Protein AF-A0A651HT42-F1 (afdb_monomer)

Secondary structure (DSSP, 8-state):
-------------PPPPPPP---------------PPP--------S-----PPPPP------PPP----------------------PPPP-----------PPPHHHHHHHHHHHHHHTT-HHHHHHTB-HHHHHHHHHHHHHHH-TT--TTS-TTT-PPP--TTTHHHHHHHH--SSHHHHHTS-HHHHHHHHHHHHHHH-HHHHHHHHSEEEEEEEEEEETTTEEEEEEEEEE-STTPPPEEEEEEEEEETTTEEEEEE-HHHHHHHHHHHHHHHHHHSPPP--------PPP-

Radius of gyration: 30.76 Å; Cα contacts (8 Å, |Δi|>4): 269; chains: 1; bounding box: 87×62×104 Å

Mean predicted aligned error: 15.76 Å

Solvent-accessible surface area (backbone atoms only — not comparable to full-atom values): 19428 Å² total; per-residue (Å²): 141,88,89,88,82,89,86,88,81,85,77,90,77,81,82,82,81,82,82,84,83,79,88,76,90,77,85,86,81,91,77,84,78,81,80,76,81,79,84,88,81,76,86,89,72,79,96,75,80,80,82,90,75,77,92,80,82,82,89,81,85,90,78,91,80,84,89,75,89,85,82,88,82,93,75,87,89,82,80,81,86,76,88,78,91,73,78,92,69,80,78,72,83,75,71,73,75,70,74,66,75,77,71,78,66,54,71,59,54,49,44,52,47,52,28,52,54,15,48,44,67,68,34,53,64,53,32,48,75,32,40,22,70,68,36,32,47,51,51,44,50,51,52,48,51,71,57,39,70,90,48,63,86,85,49,58,70,84,81,55,62,69,71,77,61,87,74,31,50,55,28,43,26,61,37,52,70,24,87,42,72,68,61,46,66,72,49,53,42,56,54,47,51,40,31,35,51,54,30,41,48,72,79,38,46,72,62,51,49,54,58,40,42,45,49,78,44,82,75,50,74,48,71,60,72,95,52,32,34,36,35,36,28,37,38,38,50,76,50,94,88,58,70,71,46,79,50,62,34,36,31,32,58,40,85,99,75,47,58,13,40,50,45,42,67,68,68,58,60,44,54,65,52,52,53,52,51,37,54,56,48,66,46,75,77,74,75,70,78,64,75,77,69,72,72,76,85,130

Structure (mmCIF, N/CA/C/O backbone):
data_AF-A0A651HT42-F1
#
_entry.id   AF-A0A651HT42-F1
#
loop_
_atom_site.group_PDB
_atom_site.id
_atom_site.type_symbol
_atom_site.label_atom_id
_atom_site.label_alt_id
_atom_site.label_comp_id
_atom_site.label_asym_id
_atom_site.label_entity_id
_atom_site.label_seq_id
_atom_site.pdbx_PDB_ins_code
_atom_site.Cartn_x
_atom_site.Cartn_y
_atom_site.Cartn_z
_atom_site.occupancy
_atom_site.B_iso_or_equiv
_atom_site.auth_seq_id
_atom_site.auth_comp_id
_atom_site.auth_asym_id
_atom_site.auth_atom_id
_atom_site.pdbx_PDB_model_num
ATOM 1 N N . MET A 1 1 ? 44.942 17.756 16.116 1.00 40.28 1 MET A N 1
ATOM 2 C CA . MET A 1 1 ? 44.143 17.537 14.895 1.00 40.28 1 MET A CA 1
ATOM 3 C C . MET A 1 1 ? 43.827 18.898 14.296 1.00 40.28 1 MET A C 1
ATOM 5 O O . MET A 1 1 ? 42.903 19.559 14.739 1.00 40.28 1 MET A O 1
ATOM 9 N N . GLN A 1 2 ? 44.692 19.350 13.390 1.00 43.66 2 GLN A N 1
ATOM 10 C CA . GLN A 1 2 ? 44.526 20.535 12.546 1.00 43.66 2 GLN A CA 1
ATOM 11 C C . GLN A 1 2 ? 44.022 20.040 11.196 1.00 43.66 2 GLN A C 1
ATOM 13 O O . GLN A 1 2 ? 44.726 19.219 10.632 1.00 43.66 2 GLN A O 1
ATOM 18 N N . TRP A 1 3 ? 42.869 20.501 10.715 1.00 31.97 3 TRP A N 1
ATOM 19 C CA . TRP A 1 3 ? 42.473 20.504 9.297 1.00 31.97 3 TRP A CA 1
ATOM 20 C C . TRP A 1 3 ? 41.186 21.329 9.178 1.00 31.97 3 TRP A C 1
ATOM 22 O O . TRP A 1 3 ? 40.098 20.801 9.370 1.00 31.97 3 TRP A O 1
ATOM 32 N N . LEU A 1 4 ? 41.318 22.634 8.932 1.00 39.09 4 LEU A N 1
ATOM 33 C CA . LEU A 1 4 ? 40.286 23.454 8.290 1.00 39.09 4 LEU A CA 1
ATOM 34 C C . LEU A 1 4 ? 40.910 24.798 7.915 1.00 39.09 4 LEU A C 1
ATOM 36 O O . LEU A 1 4 ? 40.863 25.759 8.674 1.00 39.09 4 LEU A O 1
ATOM 40 N N . ASP A 1 5 ? 41.554 24.823 6.751 1.00 43.94 5 ASP A N 1
ATOM 41 C CA . ASP A 1 5 ? 41.774 26.063 6.022 1.00 43.94 5 ASP A CA 1
ATOM 42 C C . ASP A 1 5 ? 41.912 25.767 4.522 1.00 43.94 5 ASP A C 1
ATOM 44 O O . ASP A 1 5 ? 42.505 24.753 4.150 1.00 43.94 5 ASP A O 1
ATOM 48 N N . LYS A 1 6 ? 41.389 26.683 3.696 1.00 36.72 6 LYS A N 1
ATOM 49 C CA . LYS A 1 6 ? 41.263 26.666 2.218 1.00 36.72 6 LYS A CA 1
ATOM 50 C C . LYS A 1 6 ? 40.141 25.792 1.644 1.00 36.72 6 LYS A C 1
ATOM 52 O O . LYS A 1 6 ? 40.225 24.574 1.648 1.00 36.72 6 LYS A O 1
ATOM 57 N N . VAL A 1 7 ? 39.120 26.420 1.058 1.00 36.91 7 VAL A N 1
ATOM 58 C CA . VAL A 1 7 ? 39.094 26.860 -0.355 1.00 36.91 7 VAL A CA 1
ATOM 59 C C . VAL A 1 7 ? 37.887 27.790 -0.522 1.00 36.91 7 VAL A C 1
ATOM 61 O O . VAL A 1 7 ? 36.744 27.360 -0.407 1.00 36.91 7 VAL A O 1
ATOM 64 N N . GLN A 1 8 ? 38.137 29.067 -0.807 1.00 40.22 8 GLN A N 1
ATOM 65 C CA . GLN A 1 8 ? 37.122 29.990 -1.307 1.00 40.22 8 GLN A CA 1
ATOM 66 C C . GLN A 1 8 ? 37.806 30.900 -2.326 1.00 40.22 8 GLN A C 1
ATOM 68 O O . GLN A 1 8 ? 38.357 31.938 -1.979 1.00 40.22 8 GLN A O 1
ATOM 73 N N . ASP A 1 9 ? 37.843 30.437 -3.573 1.00 41.66 9 ASP A N 1
ATOM 74 C CA . ASP A 1 9 ? 38.286 31.226 -4.720 1.00 41.66 9 ASP A CA 1
ATOM 75 C C . ASP A 1 9 ? 37.463 30.782 -5.936 1.00 41.66 9 ASP A C 1
ATOM 77 O O . ASP A 1 9 ? 37.774 29.813 -6.626 1.00 41.66 9 ASP A O 1
ATOM 81 N N . SER A 1 10 ? 36.306 31.416 -6.118 1.00 39.84 10 SER A N 1
ATOM 82 C CA . SER A 1 10 ? 35.426 31.198 -7.265 1.00 39.84 10 SER A CA 1
ATOM 83 C C . SER A 1 10 ? 35.635 32.337 -8.255 1.00 39.84 10 SER A C 1
ATOM 85 O O . SER A 1 10 ? 34.981 33.378 -8.176 1.00 39.84 10 SER A O 1
ATOM 87 N N . GLY A 1 11 ? 36.575 32.121 -9.175 1.00 41.12 11 GLY A N 1
ATOM 88 C CA . GLY A 1 11 ? 36.775 32.950 -10.355 1.00 41.12 11 GLY A CA 1
ATOM 89 C C . GLY A 1 11 ? 35.584 32.862 -11.313 1.00 41.12 11 GLY A C 1
ATOM 90 O O . GLY A 1 11 ? 35.052 31.787 -11.591 1.00 41.12 11 GLY A O 1
ATOM 91 N N . HIS A 1 12 ? 35.165 34.020 -11.817 1.00 42.59 12 HIS A N 1
ATOM 92 C CA . HIS A 1 12 ? 34.154 34.174 -12.855 1.00 42.59 12 HIS A CA 1
ATOM 93 C C . HIS A 1 12 ? 34.585 33.508 -14.170 1.00 42.59 12 HIS A C 1
ATOM 95 O O . HIS A 1 12 ? 35.537 33.952 -14.808 1.00 42.59 12 HIS A O 1
ATOM 101 N N . CYS A 1 13 ? 33.838 32.497 -14.616 1.00 43.16 13 CYS A N 1
ATOM 102 C CA . CYS A 1 13 ? 33.850 32.045 -16.006 1.00 43.16 13 CYS A CA 1
ATOM 103 C C . CYS A 1 13 ? 32.596 32.575 -16.708 1.00 43.16 13 CYS A C 1
ATOM 105 O O . CYS A 1 13 ? 31.481 32.145 -16.412 1.00 43.16 13 CYS A O 1
ATOM 107 N N . SER A 1 14 ? 32.784 33.514 -17.635 1.00 50.66 14 SER A N 1
ATOM 108 C CA . SER A 1 14 ? 31.764 33.866 -18.624 1.00 50.66 14 SER A CA 1
ATOM 109 C C . SER A 1 14 ? 31.573 32.703 -19.604 1.00 50.66 14 SER A C 1
ATOM 111 O O . SER A 1 14 ? 32.568 32.106 -20.022 1.00 50.66 14 SER A O 1
ATOM 113 N N . PRO A 1 15 ? 30.335 32.379 -20.012 1.00 57.53 15 PRO A N 1
ATOM 114 C CA . PRO A 1 15 ? 30.102 31.362 -21.028 1.00 57.53 15 PRO A CA 1
ATOM 115 C C . PRO A 1 15 ? 30.552 31.854 -22.419 1.00 57.53 15 PRO A C 1
ATOM 117 O O . PRO A 1 15 ? 30.392 33.040 -22.729 1.00 57.53 15 PRO A O 1
ATOM 120 N N . PRO A 1 16 ? 31.096 30.970 -23.275 1.00 55.38 16 PRO A N 1
ATOM 121 C CA . PRO A 1 16 ? 31.410 31.307 -24.658 1.00 55.38 16 PRO A CA 1
ATOM 122 C C . PRO A 1 16 ? 30.133 31.512 -25.487 1.00 55.38 16 PRO A C 1
ATOM 124 O O . PRO A 1 16 ? 29.112 30.856 -25.276 1.00 55.38 16 PRO A O 1
ATOM 127 N N . ALA A 1 17 ? 30.212 32.439 -26.443 1.00 56.25 17 ALA A N 1
ATOM 128 C CA . ALA A 1 17 ? 29.144 32.741 -27.390 1.00 56.25 17 ALA A CA 1
ATOM 129 C C . ALA A 1 17 ? 28.845 31.539 -28.314 1.00 56.25 17 ALA A C 1
ATOM 131 O O . ALA A 1 17 ? 29.774 30.819 -28.693 1.00 56.25 17 ALA A O 1
ATOM 132 N N . PRO A 1 18 ? 27.577 31.322 -28.711 1.00 58.31 18 PRO A N 1
ATOM 133 C CA . PRO A 1 18 ? 27.222 30.245 -29.626 1.00 58.31 18 PRO A CA 1
ATOM 134 C C . PRO A 1 18 ? 27.767 30.509 -31.044 1.00 58.31 18 PRO A C 1
ATOM 136 O O . PRO A 1 18 ? 27.750 31.656 -31.501 1.00 58.31 18 PRO A O 1
ATOM 139 N N . PRO A 1 19 ? 28.233 29.470 -31.763 1.00 56.50 19 PRO A N 1
ATOM 140 C CA . PRO A 1 19 ? 28.669 29.608 -33.146 1.00 56.50 19 PRO A CA 1
ATOM 141 C C . PRO A 1 19 ? 27.482 29.888 -34.078 1.00 56.50 19 PRO A C 1
ATOM 143 O O . PRO A 1 19 ? 26.405 29.305 -33.945 1.00 56.50 19 PRO A O 1
ATOM 146 N N . GLY A 1 20 ? 27.709 30.803 -35.023 1.00 49.22 20 GLY A N 1
ATOM 147 C CA . GLY A 1 20 ? 26.744 31.219 -36.034 1.00 49.22 20 GLY A CA 1
ATOM 148 C C . GLY A 1 20 ? 26.292 30.064 -36.926 1.00 49.22 20 GLY A C 1
ATOM 149 O O . GLY A 1 20 ? 27.102 29.297 -37.446 1.00 49.22 20 GLY A O 1
ATOM 150 N N . ILE A 1 21 ? 24.977 29.976 -37.102 1.00 48.84 21 ILE A N 1
ATOM 151 C CA . ILE A 1 21 ? 24.314 29.083 -38.047 1.00 48.84 21 ILE A CA 1
ATOM 152 C C . ILE A 1 21 ? 24.583 29.628 -39.452 1.00 48.84 21 ILE A C 1
ATOM 154 O O . ILE A 1 21 ? 24.160 30.732 -39.788 1.00 48.84 21 ILE A O 1
ATOM 158 N N . LEU A 1 22 ? 25.316 28.856 -40.253 1.00 51.72 22 LEU A N 1
ATOM 159 C CA . LEU A 1 22 ? 25.461 29.090 -41.685 1.00 51.72 22 LEU A CA 1
ATOM 160 C C . LEU A 1 22 ? 24.141 28.742 -42.379 1.00 51.72 22 LEU A C 1
ATOM 162 O O . LEU A 1 22 ? 23.616 27.640 -42.226 1.00 51.72 22 LEU A O 1
ATOM 166 N N . GLU A 1 23 ? 23.624 29.709 -43.132 1.00 45.78 23 GLU A N 1
ATOM 167 C CA . GLU A 1 23 ? 22.449 29.592 -43.988 1.00 45.78 23 GLU A CA 1
ATOM 168 C C . GLU A 1 23 ? 22.670 28.519 -45.064 1.00 45.78 23 GLU A C 1
ATOM 170 O O . GLU A 1 23 ? 23.496 28.668 -45.965 1.00 45.78 23 GLU A O 1
ATOM 175 N N . GLY A 1 24 ? 21.913 27.427 -44.967 1.00 43.59 24 GLY A N 1
ATOM 176 C CA . GLY A 1 24 ? 21.760 26.435 -46.024 1.00 43.59 24 GLY A CA 1
ATOM 177 C C . GLY A 1 24 ? 20.412 26.625 -46.704 1.00 43.59 24 GLY A C 1
ATOM 178 O O . GLY A 1 24 ? 19.377 26.287 -46.135 1.00 43.59 24 GLY A O 1
ATOM 179 N N . GLY A 1 25 ? 20.424 27.175 -47.917 1.00 49.03 25 GLY A N 1
ATOM 180 C CA . GLY A 1 25 ? 19.256 27.219 -48.787 1.00 49.03 25 GLY A CA 1
ATOM 181 C C . GLY A 1 25 ? 18.891 25.822 -49.289 1.00 49.03 25 GLY A C 1
ATOM 182 O O . GLY A 1 25 ? 19.727 25.129 -49.864 1.00 49.03 25 GLY A O 1
ATOM 183 N N . ALA A 1 26 ? 17.630 25.438 -49.112 1.00 41.94 26 ALA A N 1
ATOM 184 C CA . ALA A 1 26 ? 17.010 24.343 -49.839 1.00 41.94 26 ALA A CA 1
ATOM 185 C C . ALA A 1 26 ? 15.549 24.701 -50.129 1.00 41.94 26 ALA A C 1
ATOM 187 O O . ALA A 1 26 ? 14.748 24.992 -49.245 1.00 41.94 26 ALA A O 1
ATOM 188 N N . THR A 1 27 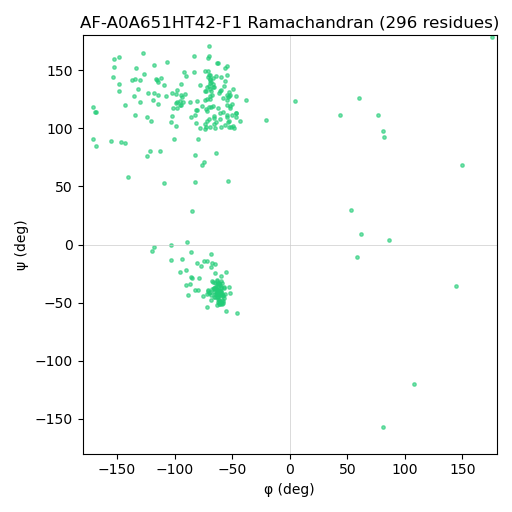? 15.258 24.738 -51.419 1.00 46.03 27 THR A N 1
ATOM 189 C CA . THR A 1 27 ? 13.959 24.905 -52.058 1.00 46.03 27 THR A CA 1
ATOM 190 C C . THR A 1 27 ? 13.038 23.708 -51.813 1.00 46.03 27 THR A C 1
ATOM 192 O O . THR A 1 27 ? 13.472 22.581 -52.020 1.00 46.03 27 THR A O 1
ATOM 195 N N . GLY A 1 28 ? 11.762 23.991 -51.529 1.00 46.50 28 GLY A N 1
ATOM 196 C CA . GLY A 1 28 ? 10.611 23.182 -51.954 1.00 46.50 28 GLY A CA 1
ATOM 197 C C . GLY A 1 28 ? 10.274 21.942 -51.125 1.00 46.50 28 GLY A C 1
ATOM 198 O O . GLY A 1 28 ? 10.829 20.881 -51.358 1.00 46.50 28 GLY A O 1
ATOM 199 N N . ASP A 1 29 ? 9.306 22.074 -50.216 1.00 37.09 29 ASP A N 1
ATOM 200 C CA . ASP A 1 29 ? 8.024 21.359 -50.325 1.00 37.09 29 ASP A CA 1
ATOM 201 C C . ASP A 1 29 ? 7.045 21.884 -49.262 1.00 37.09 29 ASP A C 1
ATOM 203 O O . ASP A 1 29 ? 7.288 21.845 -48.055 1.00 37.09 29 ASP A O 1
ATOM 207 N N . GLU A 1 30 ? 5.936 22.444 -49.738 1.00 38.81 30 GLU A N 1
ATOM 208 C CA . GLU A 1 30 ? 4.855 23.005 -48.933 1.00 38.81 30 GLU A CA 1
ATOM 209 C C . GLU A 1 30 ? 3.965 21.864 -48.422 1.00 38.81 30 GLU A C 1
ATOM 211 O O . GLU A 1 30 ? 3.008 21.446 -49.071 1.00 38.81 30 GLU A O 1
ATOM 216 N N . VAL A 1 31 ? 4.289 21.330 -47.243 1.00 42.25 31 VAL A N 1
ATOM 217 C CA . VAL A 1 31 ? 3.393 20.429 -46.508 1.00 42.25 31 VAL A CA 1
ATOM 218 C C . VAL A 1 31 ? 2.372 21.281 -45.755 1.00 42.25 31 VAL A C 1
ATOM 220 O O . VAL A 1 31 ? 2.680 21.893 -44.731 1.00 42.25 31 VAL A O 1
ATOM 223 N N . GLN A 1 32 ? 1.137 21.321 -46.260 1.00 37.56 32 GLN A N 1
ATOM 224 C CA . GLN A 1 32 ? -0.003 21.886 -45.538 1.00 37.56 32 GLN A CA 1
ATOM 225 C C . GLN A 1 32 ? -0.301 21.051 -44.285 1.00 37.56 32 GLN A C 1
ATOM 227 O O . GLN A 1 32 ? -0.956 20.012 -44.342 1.00 37.56 32 GLN A O 1
ATOM 232 N N . LEU A 1 33 ? 0.154 21.535 -43.129 1.00 36.59 33 LEU A N 1
ATOM 233 C CA . LEU A 1 33 ? -0.318 21.087 -41.823 1.00 36.59 33 LEU A CA 1
ATOM 234 C C . LEU A 1 33 ? -1.734 21.632 -41.597 1.00 36.59 33 LEU A C 1
ATOM 236 O O . LEU A 1 33 ? -1.922 22.801 -41.255 1.00 36.59 33 LEU A O 1
ATOM 240 N N . GLN A 1 34 ? -2.743 20.782 -41.793 1.00 35.75 34 GLN A N 1
ATOM 241 C CA . GLN A 1 34 ? -4.097 21.055 -41.316 1.00 35.75 34 GLN A CA 1
ATOM 242 C C . GLN A 1 34 ? -4.095 21.066 -39.783 1.00 35.75 34 GLN A C 1
ATOM 244 O O . GLN A 1 34 ? -3.949 20.036 -39.129 1.00 35.75 34 GLN A O 1
ATOM 249 N N . ALA A 1 35 ? -4.260 22.254 -39.205 1.00 34.53 35 ALA A N 1
ATOM 250 C CA . ALA A 1 35 ? -4.523 22.419 -37.786 1.00 34.53 35 ALA A CA 1
ATOM 251 C C . ALA A 1 35 ? -5.945 21.928 -37.475 1.00 34.53 35 ALA A C 1
ATOM 253 O O . ALA A 1 35 ? -6.931 22.583 -37.821 1.00 34.53 35 ALA A O 1
ATOM 254 N N . HIS A 1 36 ? -6.060 20.779 -36.811 1.00 39.66 36 HIS A N 1
ATOM 255 C CA . HIS A 1 36 ? -7.321 20.369 -36.203 1.00 39.66 36 HIS A CA 1
ATOM 256 C C . HIS A 1 36 ? -7.644 21.284 -35.007 1.00 39.66 36 HIS A C 1
ATOM 258 O O . HIS A 1 36 ? -6.765 21.556 -34.184 1.00 39.66 36 HIS A O 1
ATOM 264 N N . PRO A 1 37 ? -8.886 21.783 -34.883 1.00 41.12 37 PRO A N 1
ATOM 265 C CA . PRO A 1 37 ? -9.276 22.612 -33.753 1.00 41.12 37 PRO A CA 1
ATOM 266 C C . PRO A 1 37 ? -9.320 21.779 -32.465 1.00 41.12 37 PRO A C 1
ATOM 268 O O . PRO A 1 37 ? -10.034 20.782 -32.380 1.00 41.12 37 PRO A O 1
ATOM 271 N N . PHE A 1 38 ? -8.587 22.230 -31.445 1.00 36.47 38 PHE A N 1
ATOM 272 C CA . PHE A 1 38 ? -8.723 21.755 -30.068 1.00 36.47 38 PHE A CA 1
ATOM 273 C C . PHE A 1 38 ? -10.185 21.896 -29.601 1.00 36.47 38 PHE A C 1
ATOM 275 O O . PHE A 1 38 ? -10.737 23.002 -29.695 1.00 36.47 38 PHE A O 1
ATOM 282 N N . PRO A 1 39 ? -10.820 20.843 -29.055 1.00 42.50 39 PRO A N 1
ATOM 283 C CA . PRO A 1 39 ? -12.125 20.985 -28.430 1.00 42.50 39 PRO A CA 1
ATOM 284 C C . PRO A 1 39 ? -11.993 21.858 -27.176 1.00 42.50 39 PRO A C 1
ATOM 286 O O . PRO A 1 39 ? -11.395 21.487 -26.167 1.00 42.50 39 PRO A O 1
ATOM 289 N N . LYS A 1 40 ? -12.556 23.067 -27.253 1.00 41.97 40 LYS A N 1
ATOM 290 C CA . LYS A 1 40 ? -12.780 23.942 -26.102 1.00 41.97 40 LYS A CA 1
ATOM 291 C C . LYS A 1 40 ? -13.866 23.320 -25.229 1.00 41.97 40 LYS A C 1
ATOM 293 O O . LYS A 1 40 ? -15.044 23.472 -25.538 1.00 41.97 40 LYS A O 1
ATOM 298 N N . GLY A 1 41 ? -13.478 22.672 -24.136 1.00 41.47 41 GLY A N 1
ATOM 299 C CA . GLY A 1 41 ? -14.429 22.325 -23.082 1.00 41.47 41 GLY A CA 1
ATOM 300 C C . GLY A 1 41 ? -14.101 21.062 -22.305 1.00 41.47 41 GLY A C 1
ATOM 301 O O . GLY A 1 41 ? -14.875 20.118 -22.366 1.00 41.47 41 GLY A O 1
ATOM 302 N N . SER A 1 42 ? -13.030 21.084 -21.512 1.00 36.03 42 SER A N 1
ATOM 303 C CA . SER A 1 42 ? -12.896 20.163 -20.378 1.00 36.03 42 SER A CA 1
ATOM 304 C C . SER A 1 42 ? -12.520 20.972 -19.136 1.00 36.03 42 SER A C 1
ATOM 306 O O . SER A 1 42 ? -11.531 21.711 -19.176 1.00 36.03 42 SER A O 1
ATOM 308 N N . PRO A 1 43 ? -13.310 20.916 -18.050 1.00 42.59 43 PRO A N 1
ATOM 309 C CA . PRO A 1 43 ? -12.986 21.623 -16.823 1.00 42.59 43 PRO A CA 1
ATOM 310 C C . PRO A 1 43 ? -11.773 20.963 -16.163 1.00 42.59 43 PRO A C 1
ATOM 312 O O . PRO A 1 43 ? -11.807 19.798 -15.779 1.00 42.59 43 PRO A O 1
ATOM 315 N N . PHE A 1 44 ? -10.699 21.732 -16.022 1.00 33.88 44 PHE A N 1
ATOM 316 C CA . PHE A 1 44 ? -9.570 21.398 -15.165 1.00 33.88 44 PHE A CA 1
ATOM 317 C C . PHE A 1 44 ? -10.072 21.367 -13.712 1.00 33.88 44 PHE A C 1
ATOM 319 O O . PHE A 1 44 ? -10.370 22.420 -13.145 1.00 33.88 44 PHE A O 1
ATOM 326 N N . MET A 1 45 ? -10.225 20.177 -13.126 1.00 36.06 45 MET A N 1
ATOM 327 C CA . MET A 1 45 ? -10.497 20.025 -11.694 1.00 36.06 45 MET A CA 1
ATOM 328 C C . MET A 1 45 ? -9.217 19.616 -10.951 1.00 36.06 45 MET A C 1
ATOM 330 O O . MET A 1 45 ? -8.556 18.663 -11.364 1.00 36.06 45 MET A O 1
ATOM 334 N N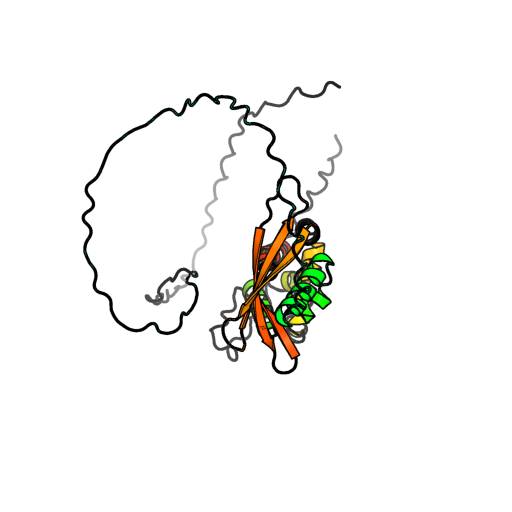 . PRO A 1 46 ? -8.853 20.300 -9.852 1.00 36.09 46 PRO A N 1
ATOM 335 C CA . PRO A 1 46 ? -7.786 19.848 -8.969 1.00 36.09 46 PRO A CA 1
ATOM 336 C C . PRO A 1 46 ? -8.213 18.555 -8.256 1.00 36.09 46 PRO A C 1
ATOM 338 O O . PRO A 1 46 ? -9.291 18.482 -7.666 1.00 36.09 46 PRO A O 1
ATOM 341 N N . TRP A 1 47 ? -7.359 17.532 -8.315 1.00 34.91 47 TRP A N 1
ATOM 342 C CA . TRP A 1 47 ? -7.538 16.224 -7.680 1.00 34.91 47 TRP A CA 1
ATOM 343 C C . TRP A 1 47 ? -7.262 16.319 -6.174 1.00 34.91 47 TRP A C 1
ATOM 345 O O . TRP A 1 47 ? -6.285 15.818 -5.633 1.00 34.91 47 TRP A O 1
ATOM 355 N N . SER A 1 48 ? -8.149 17.017 -5.485 1.00 43.50 48 SER A N 1
ATOM 356 C CA . SER A 1 48 ? -8.289 16.934 -4.041 1.00 43.50 48 SER A CA 1
ATOM 357 C C . SER A 1 48 ? -9.709 17.340 -3.673 1.00 43.50 48 SER A C 1
ATOM 359 O O . SER A 1 48 ? -9.997 18.499 -3.395 1.00 43.50 48 SER A O 1
ATOM 361 N N . THR A 1 49 ? -10.622 16.367 -3.654 1.00 36.53 49 THR A N 1
ATOM 362 C CA . THR A 1 49 ? -11.748 16.430 -2.716 1.00 36.53 49 THR A CA 1
ATOM 363 C C . THR A 1 49 ? -11.921 15.099 -1.979 1.00 36.53 49 THR A C 1
ATOM 365 O O . THR A 1 49 ? -11.854 14.043 -2.606 1.00 36.53 49 THR A O 1
ATOM 368 N N . PRO A 1 50 ? -12.099 15.156 -0.646 1.00 51.16 50 PRO A N 1
ATOM 369 C CA . PRO A 1 50 ? -12.243 14.005 0.237 1.00 51.16 50 PRO A CA 1
ATOM 370 C C . PRO A 1 50 ? -13.691 13.485 0.254 1.00 51.16 50 PRO A C 1
ATOM 372 O O . PRO A 1 50 ? -14.616 14.219 -0.083 1.00 51.16 50 PRO A O 1
ATOM 375 N N . PHE A 1 51 ? -13.867 12.242 0.712 1.00 43.78 51 PHE A N 1
ATOM 376 C CA . PHE A 1 51 ? -15.039 11.718 1.435 1.00 43.78 51 PHE A CA 1
ATOM 377 C C . PHE A 1 51 ? -16.457 12.088 0.932 1.00 43.78 51 PHE A C 1
ATOM 379 O O . PHE A 1 51 ? -16.980 13.180 1.163 1.00 43.78 51 PHE A O 1
ATOM 386 N N . ARG A 1 52 ? -17.185 11.093 0.402 1.00 32.34 52 ARG A N 1
ATOM 387 C CA . ARG A 1 52 ? -18.661 11.108 0.382 1.00 32.34 52 ARG A CA 1
ATOM 388 C C . ARG A 1 52 ? -19.190 10.878 1.805 1.00 32.34 52 ARG A C 1
ATOM 390 O O . ARG A 1 52 ? -19.188 9.751 2.282 1.00 32.34 52 ARG A O 1
ATOM 397 N N . HIS A 1 53 ? -19.700 11.918 2.463 1.00 35.88 53 HIS A N 1
ATOM 398 C CA . HIS A 1 53 ? -20.582 11.753 3.627 1.00 35.88 53 HIS A CA 1
ATOM 399 C C . HIS A 1 53 ? -21.993 11.281 3.202 1.00 35.88 53 HIS A C 1
ATOM 401 O O . HIS A 1 53 ? -22.465 11.672 2.129 1.00 35.88 53 HIS A O 1
ATOM 407 N N . PRO A 1 54 ? -22.713 10.510 4.044 1.00 40.34 54 PRO A N 1
ATOM 408 C CA . PRO A 1 54 ? -24.132 10.202 3.841 1.00 40.34 54 PRO A CA 1
ATOM 409 C C . PRO A 1 54 ? -25.036 11.439 4.067 1.00 40.34 54 PRO A C 1
ATOM 411 O O . PRO A 1 54 ? -24.607 12.424 4.679 1.00 40.34 54 PRO A O 1
ATOM 414 N N . PRO A 1 55 ? -26.296 11.428 3.579 1.00 40.25 55 PRO A N 1
ATOM 415 C CA . PRO A 1 55 ? -27.149 12.615 3.529 1.00 40.25 55 PRO A CA 1
ATOM 416 C C . PRO A 1 55 ? -27.561 13.085 4.930 1.00 40.25 55 PRO A C 1
ATOM 418 O O . PRO A 1 55 ? -28.257 12.383 5.663 1.00 40.25 55 PRO A O 1
ATOM 421 N N . ARG A 1 56 ? -27.168 14.312 5.290 1.00 34.72 56 ARG A N 1
ATOM 422 C CA . ARG A 1 56 ? -27.614 14.994 6.511 1.00 34.72 56 ARG A CA 1
ATOM 423 C C . ARG A 1 56 ? -28.829 15.873 6.208 1.00 34.72 56 ARG A C 1
ATOM 425 O O . ARG A 1 56 ? -28.817 16.707 5.308 1.00 34.72 56 ARG A O 1
ATOM 432 N N . THR A 1 57 ? -29.879 15.653 6.984 1.00 41.47 57 THR A N 1
ATOM 433 C CA . THR A 1 57 ? -31.164 16.356 6.992 1.00 41.47 57 THR A CA 1
ATOM 434 C C . THR A 1 57 ? -31.054 17.872 7.203 1.00 41.47 57 THR A C 1
ATOM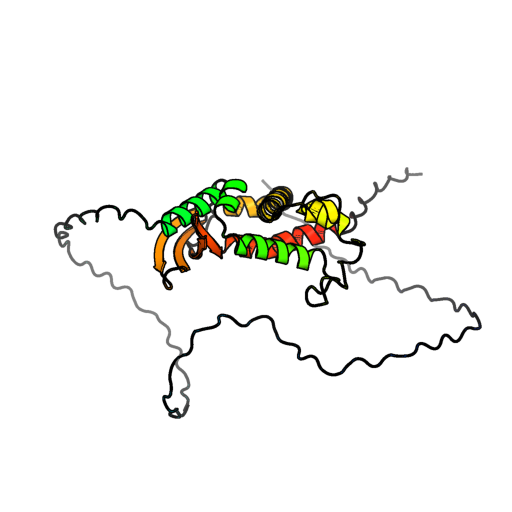 436 O O . THR A 1 57 ? -30.279 18.344 8.029 1.00 41.47 57 THR A O 1
ATOM 439 N N . ALA A 1 58 ? -31.903 18.582 6.455 1.00 40.00 58 ALA A N 1
ATOM 440 C CA . ALA A 1 58 ? -32.446 19.937 6.596 1.00 40.00 58 ALA A CA 1
ATOM 441 C C . ALA A 1 58 ? -31.967 20.867 7.742 1.00 40.00 58 ALA A C 1
ATOM 443 O O . ALA A 1 58 ? -32.226 20.626 8.915 1.00 40.00 58 ALA A O 1
ATOM 444 N N . GLY A 1 59 ? -31.472 22.044 7.329 1.00 43.06 59 GLY A N 1
ATOM 445 C CA . GLY A 1 59 ? -32.054 23.345 7.691 1.00 43.06 59 GLY A CA 1
ATOM 446 C C . GLY A 1 59 ? -31.704 23.962 9.048 1.00 43.06 59 GLY A C 1
ATOM 447 O O . GLY A 1 59 ? -32.463 23.814 9.997 1.00 43.06 59 GLY A O 1
ATOM 448 N N . ILE A 1 60 ? -30.664 24.807 9.093 1.00 37.94 60 ILE A N 1
ATOM 449 C CA . ILE A 1 60 ? -30.552 25.896 10.081 1.00 37.94 60 ILE A CA 1
ATOM 450 C C . ILE A 1 60 ? -30.086 27.172 9.363 1.00 37.94 60 ILE A C 1
ATOM 452 O O . ILE A 1 60 ? -29.122 27.161 8.601 1.00 37.94 60 ILE A O 1
ATOM 456 N N . ALA A 1 61 ? -30.837 28.253 9.575 1.00 37.31 61 ALA A N 1
ATOM 457 C CA . ALA A 1 61 ? -30.689 29.556 8.941 1.00 37.31 61 ALA A CA 1
ATOM 458 C C . ALA A 1 61 ? -29.427 30.317 9.393 1.00 37.31 61 ALA A C 1
ATOM 460 O O . ALA A 1 61 ? -29.022 30.256 10.553 1.00 37.31 61 ALA A O 1
ATOM 461 N N . ALA A 1 62 ? -28.843 31.074 8.461 1.00 35.16 62 ALA A N 1
ATOM 462 C CA . ALA A 1 62 ? -27.677 31.924 8.671 1.00 35.16 62 ALA A CA 1
ATOM 463 C C . ALA A 1 62 ? -28.016 33.193 9.476 1.00 35.16 62 ALA A C 1
ATOM 465 O O . ALA A 1 62 ? -28.953 33.920 9.145 1.00 35.16 62 ALA A O 1
ATOM 466 N N . VAL A 1 63 ? -27.200 33.493 10.489 1.00 37.88 63 VAL A N 1
ATOM 467 C CA . VAL A 1 63 ? -27.172 34.780 11.202 1.00 37.88 63 VAL A CA 1
ATOM 468 C C . VAL A 1 63 ? -25.899 35.529 10.785 1.00 37.88 63 VAL A C 1
ATOM 470 O O . VAL A 1 63 ? -24.816 34.949 10.870 1.00 37.88 63 VAL A O 1
ATOM 473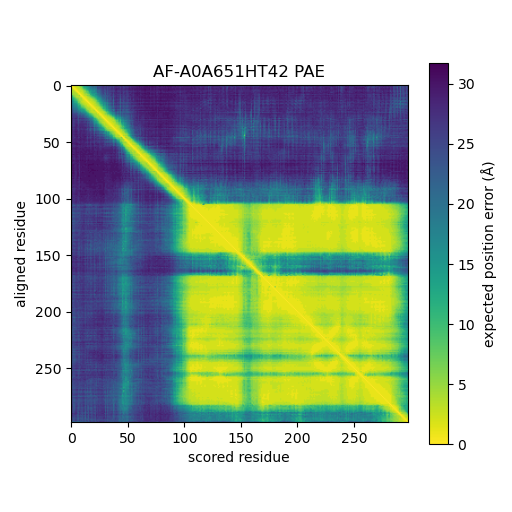 N N . PRO A 1 64 ? -25.971 36.798 10.343 1.00 45.12 64 PRO A N 1
ATOM 474 C CA . PRO A 1 64 ? -24.783 37.565 9.986 1.00 45.12 64 PRO A CA 1
ATOM 475 C C . PRO A 1 64 ? -24.102 38.144 11.235 1.00 45.12 64 PRO A C 1
ATOM 477 O O . PRO A 1 64 ? -24.704 38.915 11.984 1.00 45.12 64 PRO A O 1
ATOM 480 N N . VAL A 1 65 ? -22.820 37.827 11.431 1.00 39.44 65 VAL A N 1
ATOM 481 C CA . VAL A 1 65 ? -21.964 38.460 12.446 1.00 39.44 65 VAL A CA 1
ATOM 482 C C . VAL A 1 65 ? -21.119 39.546 11.778 1.00 39.44 65 VAL A C 1
ATOM 484 O O . VAL A 1 65 ? -20.373 39.288 10.836 1.00 39.44 65 VAL A O 1
ATOM 487 N N . LYS A 1 66 ? -21.260 40.784 12.265 1.00 38.56 66 LYS A N 1
ATOM 488 C CA . LYS A 1 66 ? -20.453 41.946 11.869 1.00 38.56 66 LYS A CA 1
ATOM 489 C C . LYS A 1 66 ? -19.046 41.836 12.464 1.00 38.56 66 LYS A C 1
ATOM 491 O O . LYS A 1 66 ? -18.904 41.776 13.682 1.00 38.56 66 LYS A O 1
ATOM 496 N N . LEU A 1 67 ? -18.023 41.896 11.613 1.00 40.66 67 LEU A N 1
ATOM 497 C CA . LEU A 1 67 ? -16.635 42.139 12.007 1.00 40.66 67 LEU A CA 1
ATOM 498 C C . LEU A 1 67 ? -16.410 43.648 12.176 1.00 40.66 67 LEU A C 1
ATOM 500 O O . LEU A 1 67 ? -16.424 44.399 11.203 1.00 40.66 67 LEU A O 1
ATOM 504 N N . ALA A 1 68 ? -16.189 44.079 13.416 1.00 39.28 68 ALA A N 1
ATOM 505 C CA . ALA A 1 68 ? -15.578 45.361 13.746 1.00 39.28 68 ALA A CA 1
ATOM 506 C C . ALA A 1 68 ? -14.279 45.071 14.509 1.00 39.28 68 ALA A C 1
ATOM 508 O O . ALA A 1 68 ? -14.257 44.224 15.400 1.00 39.28 68 ALA A O 1
ATOM 509 N N . GLY A 1 69 ? -13.194 45.710 14.073 1.00 42.50 69 GLY A N 1
ATOM 510 C CA . GLY A 1 69 ? -11.829 45.375 14.458 1.00 42.50 69 GLY A CA 1
ATOM 511 C C . GLY A 1 69 ? -11.442 45.702 15.897 1.00 42.50 69 GLY A C 1
ATOM 512 O O . GLY A 1 69 ? -12.136 46.423 16.608 1.00 42.50 69 GLY A O 1
ATOM 513 N N . LEU A 1 70 ? -10.259 45.224 16.282 1.00 40.78 70 LEU A N 1
ATOM 514 C CA . LEU A 1 70 ? -9.487 45.823 17.359 1.00 40.78 70 LEU A CA 1
ATOM 515 C C . LEU A 1 70 ? -7.988 45.649 17.098 1.00 40.78 70 LEU A C 1
ATOM 517 O O . LEU A 1 70 ? -7.506 44.575 16.746 1.00 40.78 70 LEU A O 1
ATOM 521 N N . VAL A 1 71 ? -7.288 46.763 17.256 1.00 43.44 71 VAL A N 1
ATOM 522 C CA . VAL A 1 71 ? -5.849 46.964 17.127 1.00 43.44 71 VAL A CA 1
ATOM 523 C C . VAL A 1 71 ? -5.179 46.739 18.489 1.00 43.44 71 VAL A C 1
ATOM 525 O O . VAL A 1 71 ? -5.726 47.146 19.506 1.00 43.44 71 VAL A O 1
ATOM 528 N N . ALA A 1 72 ? -3.968 46.172 18.442 1.00 42.69 72 ALA A N 1
ATOM 529 C CA . ALA A 1 72 ? -2.853 46.257 19.398 1.00 42.69 72 ALA A CA 1
ATOM 530 C C . ALA A 1 72 ? -3.023 45.772 20.854 1.00 42.69 72 ALA A C 1
ATOM 532 O O . ALA A 1 72 ? -3.786 46.329 21.630 1.00 42.69 72 ALA A O 1
ATOM 533 N N . ALA A 1 73 ? -2.118 44.874 21.267 1.00 40.91 73 ALA A N 1
ATOM 534 C CA . ALA A 1 73 ? -1.226 45.098 22.414 1.00 40.91 73 ALA A CA 1
ATOM 535 C C . ALA A 1 73 ? -0.136 44.009 22.467 1.00 40.91 73 ALA A C 1
ATOM 537 O O . ALA A 1 73 ? -0.416 42.837 22.700 1.00 40.91 73 ALA A O 1
ATOM 538 N N . VAL A 1 74 ? 1.121 44.413 22.269 1.00 49.53 74 VAL A N 1
ATOM 539 C CA . VAL A 1 74 ? 2.314 43.619 22.595 1.00 49.53 74 VAL A CA 1
ATOM 540 C C . VAL A 1 74 ? 2.553 43.771 24.097 1.00 49.53 74 VAL A C 1
ATOM 542 O O . VAL A 1 74 ? 2.817 44.878 24.563 1.00 49.53 74 VAL A O 1
ATOM 545 N N . VAL A 1 75 ? 2.449 42.680 24.858 1.00 45.81 75 VAL A N 1
ATOM 546 C CA . VAL A 1 75 ? 2.757 42.645 26.297 1.00 45.81 75 VAL A CA 1
ATOM 547 C C . VAL A 1 75 ? 3.974 41.739 26.514 1.00 45.81 75 VAL A C 1
ATOM 549 O O . VAL A 1 75 ? 3.906 40.560 26.167 1.00 45.81 75 VAL A O 1
ATOM 552 N N . PRO A 1 76 ? 5.087 42.238 27.081 1.00 55.91 76 PRO A N 1
ATOM 553 C CA . PRO A 1 76 ? 6.231 41.404 27.421 1.00 55.91 76 PRO A CA 1
ATOM 554 C C . PRO A 1 76 ? 5.944 40.599 28.696 1.00 55.91 76 PRO A C 1
ATOM 556 O O . PRO A 1 76 ? 5.723 41.153 29.772 1.00 55.91 76 PRO A O 1
ATOM 559 N N . TRP A 1 77 ? 5.961 39.272 28.577 1.00 42.50 77 TRP A N 1
ATOM 560 C CA . TRP A 1 77 ? 5.890 38.341 29.702 1.00 42.50 77 TRP A CA 1
ATOM 561 C C . TRP A 1 77 ? 7.256 38.245 30.395 1.00 42.50 77 TRP A C 1
ATOM 563 O O . TRP A 1 77 ? 8.147 37.525 29.955 1.00 42.50 77 TRP A O 1
ATOM 573 N N . THR A 1 78 ? 7.420 38.953 31.509 1.00 58.53 78 THR A N 1
ATOM 574 C CA . THR A 1 78 ? 8.464 38.673 32.505 1.00 58.53 78 THR A CA 1
ATOM 575 C C . THR A 1 78 ? 7.797 38.402 33.850 1.00 58.53 78 THR A C 1
ATOM 577 O O . THR A 1 78 ? 7.687 39.266 34.716 1.00 58.53 78 THR A O 1
ATOM 580 N N . ALA A 1 79 ? 7.309 37.173 34.029 1.00 44.97 79 ALA A N 1
ATOM 581 C CA . ALA A 1 79 ? 6.783 36.716 35.308 1.00 44.97 79 ALA A CA 1
ATOM 582 C C . ALA A 1 79 ? 7.851 35.912 36.058 1.00 44.97 79 ALA A C 1
ATOM 584 O O . ALA A 1 79 ? 8.328 34.871 35.612 1.00 44.97 79 ALA A O 1
ATOM 585 N N . LYS A 1 80 ? 8.222 36.461 37.213 1.00 40.66 80 LYS A N 1
ATOM 586 C CA . LYS A 1 80 ? 9.120 35.910 38.224 1.00 40.66 80 LYS A CA 1
ATOM 587 C C . LYS A 1 80 ? 8.588 34.564 38.726 1.00 40.66 80 LYS A C 1
ATOM 589 O O . LYS A 1 80 ? 7.465 34.494 39.218 1.00 40.66 80 LYS A O 1
ATOM 594 N N . ILE A 1 81 ? 9.418 33.526 38.663 1.00 47.72 81 ILE A N 1
ATOM 595 C CA . ILE A 1 81 ? 9.161 32.244 39.325 1.00 47.72 81 ILE A CA 1
ATOM 596 C C . ILE A 1 81 ? 9.381 32.453 40.827 1.00 47.72 81 ILE A C 1
ATOM 598 O O . ILE A 1 81 ? 10.511 32.576 41.296 1.00 47.72 81 ILE A O 1
ATOM 602 N N . ALA A 1 82 ? 8.282 32.546 41.575 1.00 43.25 82 ALA A N 1
ATOM 603 C CA . ALA A 1 82 ? 8.289 32.452 43.025 1.00 43.25 82 ALA A CA 1
ATOM 604 C C . ALA A 1 82 ? 8.331 30.969 43.416 1.00 43.25 82 ALA A C 1
ATOM 606 O O . ALA A 1 82 ? 7.410 30.207 43.129 1.00 43.25 82 ALA A O 1
ATOM 607 N N . LEU A 1 83 ? 9.428 30.577 44.060 1.00 45.44 83 LEU A N 1
ATOM 608 C CA . LEU A 1 83 ? 9.619 29.280 44.693 1.00 45.44 83 LEU A CA 1
ATOM 609 C C . LEU A 1 83 ? 8.645 29.156 45.875 1.00 45.44 83 LEU A C 1
ATOM 611 O O . LEU A 1 83 ? 8.858 29.749 46.931 1.00 45.44 83 LEU A O 1
ATOM 615 N N . VAL A 1 84 ? 7.570 28.395 45.691 1.00 46.56 84 VAL A N 1
ATOM 616 C CA . VAL A 1 84 ? 6.653 28.006 46.765 1.00 46.56 84 VAL A CA 1
ATOM 617 C C . VAL A 1 84 ? 7.033 26.596 47.217 1.00 46.56 84 VAL A C 1
ATOM 619 O O . VAL A 1 84 ? 6.733 25.607 46.555 1.00 46.56 84 VAL A O 1
ATOM 622 N N . LEU A 1 85 ? 7.729 26.522 48.353 1.00 50.56 85 LEU A N 1
ATOM 623 C CA . LEU A 1 85 ? 7.895 25.307 49.149 1.00 50.56 85 LEU A CA 1
ATOM 624 C C . LEU A 1 85 ? 6.561 25.026 49.856 1.00 50.56 85 LEU A C 1
ATOM 626 O O . LEU A 1 85 ? 6.253 25.652 50.869 1.00 50.56 85 LEU A O 1
ATOM 630 N N . VAL A 1 86 ? 5.760 24.110 49.312 1.00 50.16 86 VAL A N 1
ATOM 631 C CA . VAL A 1 86 ? 4.572 23.558 49.979 1.00 50.16 86 VAL A CA 1
ATOM 632 C C . VAL A 1 86 ? 4.855 22.116 50.370 1.00 50.16 86 VAL A C 1
ATOM 634 O O . VAL A 1 86 ? 5.504 21.365 49.646 1.00 50.16 86 VAL A O 1
ATOM 637 N N . GLY A 1 87 ? 4.428 21.801 51.590 1.00 43.72 87 GLY A N 1
ATOM 638 C CA . GLY A 1 87 ? 4.825 20.641 52.363 1.00 43.72 87 GLY A CA 1
ATOM 639 C C . GLY A 1 87 ? 4.472 19.293 51.744 1.00 43.72 87 GLY A C 1
ATOM 640 O O . GLY A 1 87 ? 3.528 19.142 50.972 1.00 43.72 87 GLY A O 1
ATOM 641 N N . PHE A 1 88 ? 5.247 18.304 52.181 1.00 50.50 88 PHE A N 1
ATOM 642 C CA . PHE A 1 88 ? 4.997 16.878 52.035 1.00 50.50 88 PHE A CA 1
ATOM 643 C C . PHE A 1 88 ? 3.582 16.516 52.515 1.00 50.50 88 PHE A C 1
ATOM 645 O O . PHE A 1 88 ? 3.338 16.367 53.713 1.00 50.50 88 PHE A O 1
ATOM 652 N N . ALA A 1 89 ? 2.658 16.343 51.573 1.00 51.88 89 ALA A N 1
ATOM 653 C CA . ALA A 1 89 ? 1.450 15.562 51.778 1.00 51.88 89 ALA A CA 1
ATOM 654 C C . ALA A 1 89 ? 1.749 14.129 51.323 1.00 51.88 89 ALA A C 1
ATOM 656 O O . ALA A 1 89 ? 2.175 13.906 50.189 1.00 51.88 89 ALA A O 1
ATOM 657 N N . PHE A 1 90 ? 1.565 13.166 52.226 1.00 57.62 90 PHE A N 1
ATOM 658 C CA . PHE A 1 90 ? 1.605 11.743 51.902 1.00 57.62 90 PHE A CA 1
ATOM 659 C C . PHE A 1 90 ? 0.660 11.465 50.721 1.00 57.62 90 PHE A C 1
ATOM 661 O O . PHE A 1 90 ? -0.503 11.876 50.792 1.00 57.62 90 PHE A O 1
ATOM 668 N N . PRO A 1 91 ? 1.111 10.784 49.651 1.00 65.75 91 PRO A N 1
ATOM 669 C CA . PRO A 1 91 ? 0.197 10.354 48.607 1.00 65.75 91 PRO A CA 1
ATOM 670 C C . PRO A 1 91 ? -0.850 9.421 49.241 1.00 65.75 91 PRO A C 1
ATOM 672 O O . PRO A 1 91 ? -0.473 8.532 50.014 1.00 65.75 91 PRO A O 1
ATOM 675 N N . PRO A 1 92 ? -2.157 9.607 48.972 1.00 69.19 92 PRO A N 1
ATOM 676 C CA . PRO A 1 92 ? -3.152 8.614 49.357 1.00 69.19 92 PRO A CA 1
ATOM 677 C C . PRO A 1 92 ? -2.769 7.261 48.735 1.00 69.19 92 PRO A C 1
ATOM 679 O O . PRO A 1 92 ? -2.111 7.247 47.690 1.00 69.19 92 PRO A O 1
ATOM 682 N N . PRO A 1 93 ? -3.148 6.126 49.350 1.00 66.88 93 PRO A N 1
ATOM 683 C CA . PRO A 1 93 ? -2.912 4.813 48.768 1.00 66.88 93 PRO A CA 1
ATOM 684 C C . PRO A 1 93 ? -3.514 4.818 47.368 1.00 66.88 93 PRO A C 1
ATOM 686 O O . PRO A 1 93 ? -4.736 4.899 47.211 1.00 66.88 93 PRO A O 1
ATOM 689 N N . VAL A 1 94 ? -2.636 4.800 46.364 1.00 67.25 94 VAL A N 1
ATOM 690 C CA . VAL A 1 94 ? -2.995 4.603 44.966 1.00 67.25 94 VAL A CA 1
ATOM 691 C C . VAL A 1 94 ? -3.810 3.325 44.978 1.00 67.25 94 VAL A C 1
ATOM 693 O O . VAL A 1 94 ? -3.292 2.253 45.292 1.00 67.25 94 VAL A O 1
ATOM 696 N N . HIS A 1 95 ? -5.123 3.468 44.801 1.00 62.03 95 HIS A N 1
ATOM 697 C CA . HIS A 1 95 ? -6.001 2.327 44.646 1.00 62.03 95 HIS A CA 1
ATOM 698 C C . HIS A 1 95 ? -5.422 1.610 43.449 1.00 62.03 95 HIS A C 1
ATOM 700 O O . HIS A 1 95 ? -5.350 2.220 42.384 1.00 62.03 95 HIS A O 1
ATOM 706 N N . GLY A 1 96 ? -4.892 0.403 43.675 1.00 54.31 96 GLY A N 1
ATOM 707 C CA . GLY A 1 96 ? -4.331 -0.402 42.609 1.00 54.31 96 GLY A CA 1
ATOM 708 C C . GLY A 1 96 ? -5.338 -0.357 41.482 1.00 54.31 96 GLY A C 1
ATOM 709 O O . GLY A 1 96 ? -6.478 -0.783 41.683 1.00 54.31 96 GLY A O 1
ATOM 710 N N . GLU A 1 97 ? -4.950 0.281 40.375 1.00 57.94 97 GLU A N 1
ATOM 711 C CA . GLU A 1 97 ? -5.691 0.212 39.132 1.00 57.94 97 GLU A CA 1
ATOM 712 C C . GLU A 1 97 ? -5.832 -1.275 38.901 1.00 57.94 97 GLU A C 1
ATOM 714 O O . GLU A 1 97 ? -4.863 -1.970 38.596 1.00 57.94 97 GLU A O 1
ATOM 719 N N . ALA A 1 98 ? -7.020 -1.782 39.226 1.00 57.47 98 ALA A N 1
ATOM 720 C CA . ALA A 1 98 ? -7.404 -3.133 38.937 1.00 57.47 98 ALA A CA 1
ATOM 721 C C . ALA A 1 98 ? -7.203 -3.221 37.438 1.00 57.47 98 ALA A C 1
ATOM 723 O O . ALA A 1 98 ? -7.966 -2.600 36.696 1.00 57.47 98 ALA A O 1
ATOM 724 N N . SER A 1 99 ? -6.103 -3.863 37.035 1.00 53.91 99 SER A N 1
ATOM 725 C CA . SER A 1 99 ? -5.729 -4.056 35.650 1.00 53.91 99 SER A CA 1
ATOM 726 C C . SER A 1 99 ? -6.974 -4.592 34.977 1.00 53.91 99 SER A C 1
ATOM 728 O O . SER A 1 99 ? -7.352 -5.742 35.216 1.00 53.91 99 SER A O 1
ATOM 730 N N . SER A 1 100 ? -7.682 -3.710 34.259 1.00 59.34 100 SER A N 1
ATOM 731 C CA . SER A 1 100 ? -8.927 -4.080 33.603 1.00 59.34 100 SER A CA 1
ATOM 732 C C . SER A 1 100 ? -8.585 -5.306 32.778 1.00 59.34 100 SER A C 1
ATOM 734 O O . SER A 1 100 ? -7.555 -5.263 32.097 1.00 59.34 100 SER A O 1
ATOM 736 N N . PRO A 1 101 ? -9.345 -6.409 32.927 1.00 56.34 101 PRO A N 1
ATOM 737 C CA . PRO A 1 101 ? -9.009 -7.691 32.325 1.00 56.34 101 PRO A CA 1
ATOM 738 C C . PRO A 1 101 ? -8.642 -7.409 30.882 1.00 56.34 101 PRO A C 1
ATOM 740 O O . PRO A 1 101 ? -9.485 -6.877 30.163 1.00 56.34 101 PRO A O 1
ATOM 743 N N . ALA A 1 102 ? -7.363 -7.632 30.548 1.00 58.72 102 ALA A N 1
ATOM 744 C CA . ALA A 1 102 ? -6.749 -7.193 29.305 1.00 58.72 102 ALA A CA 1
ATOM 745 C C . ALA A 1 102 ? -7.734 -7.473 28.179 1.00 58.72 102 ALA A C 1
ATOM 747 O O . ALA A 1 102 ? -8.033 -8.638 27.899 1.00 58.72 102 ALA A O 1
ATOM 748 N N . SER A 1 103 ? -8.351 -6.401 27.675 1.00 63.50 103 SER A N 1
ATOM 749 C CA . SER A 1 103 ? -9.483 -6.513 26.771 1.00 63.50 103 SER A CA 1
ATOM 750 C C . SER A 1 103 ? -8.956 -7.279 25.572 1.00 63.50 103 SER A C 1
ATOM 752 O O . SER A 1 103 ? -8.085 -6.772 24.862 1.00 63.50 103 SER A O 1
ATOM 754 N N . ARG A 1 104 ? -9.380 -8.541 25.419 1.00 77.06 104 ARG A N 1
ATOM 755 C CA . ARG A 1 104 ? -9.045 -9.330 24.234 1.00 77.06 104 ARG A CA 1
ATOM 756 C C . ARG A 1 104 ? -9.451 -8.459 23.054 1.00 77.06 104 ARG A C 1
ATOM 758 O O . ARG A 1 104 ? -10.596 -8.007 23.013 1.00 77.06 104 ARG A O 1
ATOM 765 N N . GLY A 1 105 ? -8.476 -8.107 22.217 1.00 85.75 105 GLY A N 1
ATOM 766 C CA . GLY A 1 105 ? -8.696 -7.162 21.129 1.00 85.75 105 GLY A CA 1
ATOM 767 C C . GLY A 1 105 ? -9.862 -7.617 20.260 1.00 85.75 105 GLY A C 1
ATOM 768 O O . GLY A 1 105 ? -10.165 -8.806 20.190 1.00 85.75 105 GLY A O 1
ATOM 769 N N . THR A 1 106 ? -10.536 -6.681 19.598 1.00 94.56 106 THR A N 1
ATOM 770 C CA . THR A 1 106 ? -11.494 -7.077 18.563 1.00 94.56 106 THR A CA 1
ATOM 771 C C . THR A 1 106 ? -10.752 -7.797 17.426 1.00 94.56 106 THR A C 1
ATOM 773 O O . THR A 1 106 ? -9.565 -7.525 17.221 1.00 94.56 106 THR A O 1
ATOM 776 N N . PRO A 1 107 ? -11.423 -8.655 16.635 1.00 96.38 107 PRO A N 1
ATOM 777 C CA . PRO A 1 107 ? -10.795 -9.292 15.474 1.00 96.38 107 PRO A CA 1
ATOM 778 C C . PRO A 1 107 ? -10.128 -8.289 14.516 1.00 96.38 107 PRO A C 1
ATOM 780 O O . PRO A 1 107 ? -9.030 -8.535 14.035 1.00 96.38 107 PRO A O 1
ATOM 783 N N . ALA A 1 108 ? -10.723 -7.105 14.322 1.00 97.12 108 ALA A N 1
ATOM 784 C CA . ALA A 1 108 ? -10.115 -6.031 13.532 1.00 97.12 108 ALA A CA 1
ATOM 785 C C . ALA A 1 108 ? -8.792 -5.524 14.140 1.00 97.12 108 ALA A C 1
ATOM 787 O O . ALA A 1 108 ? -7.824 -5.293 13.420 1.00 97.12 108 ALA A O 1
ATOM 788 N N . GLN A 1 109 ? -8.712 -5.376 15.470 1.00 97.62 109 GLN A N 1
ATOM 789 C CA . GLN A 1 109 ? -7.459 -5.004 16.138 1.00 97.62 109 GLN A CA 1
ATOM 790 C C . GLN A 1 109 ? -6.399 -6.108 16.042 1.00 97.62 109 GLN A C 1
ATOM 792 O O . GLN A 1 109 ? -5.210 -5.802 16.034 1.00 97.62 109 GLN A O 1
ATOM 797 N N . GLU A 1 110 ? -6.807 -7.378 16.011 1.00 97.50 110 GLU A N 1
ATOM 798 C CA . GLU A 1 110 ? -5.898 -8.511 15.810 1.00 97.50 110 GLU A CA 1
ATOM 799 C C . GLU A 1 110 ? -5.322 -8.520 14.390 1.00 97.50 110 GLU A C 1
ATOM 801 O O . GLU A 1 110 ? -4.099 -8.557 14.261 1.00 97.50 110 GLU A O 1
ATOM 806 N N . THR A 1 111 ? -6.152 -8.358 13.351 1.00 98.06 111 THR A N 1
ATOM 807 C CA . THR A 1 111 ? -5.683 -8.179 11.963 1.00 98.06 111 THR A CA 1
ATOM 808 C C . THR A 1 111 ? -4.748 -6.977 11.839 1.00 98.06 111 THR A C 1
ATOM 810 O O . THR A 1 111 ? -3.680 -7.087 11.246 1.00 98.06 111 THR A O 1
ATOM 813 N N . ALA A 1 112 ? -5.112 -5.833 12.428 1.00 98.31 112 ALA A N 1
ATOM 814 C CA . ALA A 1 112 ? -4.284 -4.632 12.378 1.00 98.31 112 ALA A CA 1
ATOM 815 C C . ALA A 1 112 ? -2.905 -4.841 13.024 1.00 98.31 112 ALA A C 1
ATOM 817 O O . ALA A 1 112 ? -1.905 -4.419 12.451 1.00 98.31 112 ALA A O 1
ATOM 818 N N . ARG A 1 113 ? -2.829 -5.522 14.181 1.00 98.00 113 ARG A N 1
ATOM 819 C CA . ARG A 1 113 ? -1.535 -5.891 14.786 1.00 98.00 113 ARG A CA 1
ATOM 820 C C . ARG A 1 113 ? -0.741 -6.811 13.872 1.00 98.00 113 ARG A C 1
ATOM 822 O O . ARG A 1 113 ? 0.417 -6.527 13.622 1.00 98.00 113 ARG A O 1
ATOM 829 N N . ALA A 1 114 ? -1.365 -7.855 13.332 1.00 98.19 114 ALA A N 1
ATOM 830 C CA . ALA A 1 114 ? -0.674 -8.802 12.464 1.00 98.19 114 ALA A CA 1
ATOM 831 C C . ALA A 1 114 ? -0.107 -8.129 11.195 1.00 98.19 114 ALA A C 1
ATOM 833 O O . ALA A 1 114 ? 1.033 -8.394 10.814 1.00 98.19 114 ALA A O 1
ATOM 834 N N . TYR A 1 115 ? -0.856 -7.196 10.598 1.00 98.38 115 TYR A N 1
ATOM 835 C CA . TYR A 1 115 ? -0.385 -6.348 9.500 1.00 98.38 115 TYR A CA 1
ATOM 836 C C . TYR A 1 115 ? 0.814 -5.475 9.910 1.00 98.38 115 TYR A C 1
ATOM 838 O O . TYR A 1 115 ? 1.839 -5.488 9.230 1.00 98.38 115 TYR A O 1
ATOM 846 N N . LEU A 1 116 ? 0.716 -4.739 11.025 1.00 97.75 116 LEU A N 1
ATOM 847 C CA . LEU A 1 116 ? 1.792 -3.859 11.501 1.00 97.75 116 LEU A CA 1
ATOM 848 C C . LEU A 1 116 ? 3.057 -4.654 11.865 1.00 97.75 116 LEU A C 1
ATOM 850 O O . LEU A 1 116 ? 4.149 -4.285 11.434 1.00 97.75 116 LEU A O 1
ATOM 854 N N . ASP A 1 117 ? 2.900 -5.792 12.543 1.00 97.50 117 ASP A N 1
ATOM 855 C CA . ASP A 1 117 ? 3.980 -6.725 12.872 1.00 97.50 117 ASP A CA 1
ATOM 856 C C . ASP A 1 117 ? 4.646 -7.289 11.607 1.00 97.50 117 ASP A C 1
ATOM 858 O O . ASP A 1 117 ? 5.843 -7.585 11.604 1.00 97.50 117 ASP A O 1
ATOM 862 N N . ALA A 1 118 ? 3.886 -7.502 10.526 1.00 97.56 118 ALA A N 1
ATOM 863 C CA . ALA A 1 118 ? 4.444 -7.930 9.247 1.00 97.56 118 ALA A CA 1
ATOM 864 C C . ALA A 1 118 ? 5.277 -6.815 8.598 1.00 97.56 118 ALA A C 1
ATOM 866 O O . ALA A 1 118 ? 6.370 -7.089 8.102 1.00 97.56 118 ALA A O 1
ATOM 867 N N . VAL A 1 119 ? 4.822 -5.558 8.665 1.00 96.31 119 VAL A N 1
ATOM 868 C CA . VAL A 1 119 ? 5.600 -4.406 8.180 1.00 96.31 119 VAL A CA 1
ATOM 869 C C . VAL A 1 119 ? 6.902 -4.247 8.970 1.00 96.31 119 VAL A C 1
ATOM 871 O O . VAL A 1 119 ? 7.966 -4.152 8.362 1.00 96.31 119 VAL A O 1
ATOM 874 N N . GLU A 1 120 ? 6.842 -4.268 10.305 1.00 95.62 120 GLU A N 1
ATOM 875 C CA . GLU A 1 120 ? 8.022 -4.128 11.177 1.00 95.62 120 GLU A CA 1
ATOM 876 C C . GLU A 1 120 ? 9.066 -5.231 10.932 1.00 95.62 120 GLU A C 1
ATOM 878 O O . GLU A 1 120 ? 10.269 -4.996 11.039 1.00 95.62 120 GLU A O 1
ATOM 883 N N . ARG A 1 121 ? 8.625 -6.436 10.550 1.00 96.00 121 ARG A N 1
ATOM 884 C CA . ARG A 1 121 ? 9.505 -7.575 10.239 1.00 96.00 121 ARG A CA 1
ATOM 885 C C . ARG A 1 121 ? 9.950 -7.647 8.777 1.00 96.00 121 ARG A C 1
ATOM 887 O O . ARG A 1 121 ? 10.644 -8.599 8.420 1.00 96.00 121 ARG A O 1
ATOM 894 N N . MET A 1 122 ? 9.559 -6.690 7.932 1.00 95.38 122 MET A N 1
ATOM 895 C CA . MET A 1 122 ? 9.730 -6.754 6.470 1.00 95.38 122 MET A CA 1
ATOM 896 C C . MET A 1 122 ? 9.156 -8.031 5.840 1.00 95.38 122 MET A C 1
ATOM 898 O O . MET A 1 122 ? 9.645 -8.529 4.822 1.00 95.38 122 MET A O 1
ATOM 902 N N . ASP A 1 123 ? 8.113 -8.588 6.449 1.00 97.12 123 ASP A N 1
ATOM 903 C CA . ASP A 1 123 ? 7.399 -9.748 5.936 1.00 97.12 123 ASP A CA 1
ATOM 904 C C . ASP A 1 123 ? 6.393 -9.288 4.876 1.00 97.12 123 ASP A C 1
ATOM 906 O O . ASP A 1 123 ? 5.194 -9.181 5.119 1.00 97.12 123 ASP A O 1
ATOM 910 N N . TRP A 1 124 ? 6.889 -8.984 3.672 1.00 96.38 124 TRP A N 1
ATOM 911 C CA . TRP A 1 124 ? 6.064 -8.477 2.565 1.00 96.38 124 TRP A CA 1
ATOM 912 C C . TRP A 1 124 ? 4.949 -9.430 2.156 1.00 96.38 124 TRP A C 1
ATOM 914 O O . TRP A 1 124 ? 3.929 -8.996 1.625 1.00 96.38 124 TRP A O 1
ATOM 924 N N . ARG A 1 125 ? 5.145 -10.732 2.388 1.00 97.56 125 ARG A N 1
ATOM 925 C CA . ARG A 1 125 ? 4.095 -11.720 2.176 1.00 97.56 125 ARG A CA 1
ATOM 926 C C . ARG A 1 125 ? 3.021 -11.581 3.247 1.00 97.56 125 ARG A C 1
ATOM 928 O O . ARG A 1 125 ? 1.877 -11.362 2.879 1.00 97.56 125 ARG A O 1
ATOM 935 N N . GLY A 1 126 ? 3.395 -11.620 4.526 1.00 97.75 126 GLY A N 1
ATOM 936 C CA . GLY A 1 126 ? 2.451 -11.426 5.628 1.00 97.75 126 GLY A CA 1
ATOM 937 C C . GLY A 1 126 ? 1.711 -10.088 5.546 1.00 97.75 126 GLY A C 1
ATOM 938 O O . GLY A 1 126 ? 0.516 -10.027 5.801 1.00 97.75 126 GLY A O 1
ATOM 939 N N . MET A 1 127 ? 2.386 -9.022 5.106 1.00 97.88 127 MET A N 1
ATOM 940 C CA . MET A 1 127 ? 1.758 -7.724 4.861 1.00 97.88 127 MET A CA 1
ATOM 941 C C . MET A 1 127 ? 0.657 -7.837 3.800 1.00 97.88 127 MET A C 1
ATOM 943 O O . MET A 1 127 ? -0.457 -7.387 4.046 1.00 97.88 127 MET A O 1
ATOM 947 N N . ALA A 1 128 ? 0.954 -8.443 2.643 1.00 98.06 128 ALA A N 1
ATOM 948 C CA . ALA A 1 128 ? -0.015 -8.615 1.559 1.00 98.06 128 ALA A CA 1
ATOM 949 C C . ALA A 1 128 ? -1.184 -9.533 1.955 1.00 98.06 128 ALA A C 1
ATOM 951 O O . ALA A 1 128 ? -2.320 -9.235 1.600 1.00 98.06 128 ALA A O 1
ATOM 952 N N . ASP A 1 129 ? -0.918 -10.586 2.735 1.00 97.94 129 ASP A N 1
ATOM 953 C CA . ASP A 1 129 ? -1.924 -11.536 3.233 1.00 97.94 129 ASP A CA 1
ATOM 954 C C . ASP A 1 129 ? -2.936 -10.878 4.203 1.00 97.94 129 ASP A C 1
ATOM 956 O O . ASP A 1 129 ? -4.002 -11.433 4.459 1.00 97.94 129 ASP A O 1
ATOM 960 N N . HIS A 1 130 ? -2.626 -9.693 4.746 1.00 98.31 130 HIS A N 1
ATOM 961 C CA . HIS A 1 130 ? -3.518 -8.927 5.627 1.00 98.31 130 HIS A CA 1
ATOM 962 C C . HIS A 1 130 ? -4.209 -7.737 4.947 1.00 98.31 130 HIS A C 1
ATOM 964 O O . HIS A 1 130 ? -4.973 -7.022 5.603 1.00 98.31 130 HIS A O 1
ATOM 970 N N . LEU A 1 131 ? -3.957 -7.498 3.659 1.00 98.50 131 LEU A N 1
ATOM 971 C CA . LEU A 1 131 ? -4.636 -6.446 2.908 1.00 98.50 131 LEU A CA 1
ATOM 972 C C . LEU A 1 131 ? -5.993 -6.919 2.389 1.00 98.50 131 LEU A C 1
ATOM 974 O O . LEU A 1 131 ? -6.189 -8.079 2.042 1.00 98.50 131 LEU A O 1
ATOM 978 N N . HIS A 1 132 ? -6.929 -5.981 2.299 1.00 98.62 132 HIS A N 1
ATOM 979 C CA . HIS A 1 132 ? -8.195 -6.198 1.618 1.00 98.62 132 HIS A CA 1
ATOM 980 C C . HIS A 1 132 ? -7.955 -6.379 0.102 1.00 98.62 132 HIS A C 1
ATOM 982 O O . HIS A 1 132 ? -7.121 -5.656 -0.456 1.00 98.62 132 HIS A O 1
ATOM 988 N N . PRO A 1 133 ? -8.698 -7.262 -0.598 1.00 98.31 133 PRO A N 1
ATOM 989 C CA . PRO A 1 133 ? -8.573 -7.434 -2.049 1.00 98.31 133 PRO A CA 1
ATOM 990 C C . PRO A 1 133 ? -8.682 -6.120 -2.835 1.00 98.31 133 PRO A C 1
ATOM 992 O O . PRO A 1 133 ? -7.868 -5.865 -3.718 1.00 98.31 133 PRO A O 1
ATOM 995 N N . ASP A 1 134 ? -9.607 -5.234 -2.455 1.00 98.19 134 ASP A N 1
ATOM 996 C CA . ASP A 1 134 ? -9.740 -3.916 -3.098 1.00 98.19 134 ASP A CA 1
ATOM 997 C C . ASP A 1 134 ? -8.487 -3.042 -2.937 1.00 98.19 134 ASP A C 1
ATOM 999 O O . ASP A 1 134 ? -8.110 -2.341 -3.871 1.00 98.19 134 ASP A O 1
ATOM 1003 N N . ALA A 1 135 ? -7.792 -3.110 -1.795 1.00 98.31 135 ALA A N 1
ATOM 1004 C CA . ALA A 1 135 ? -6.552 -2.359 -1.586 1.00 98.31 135 ALA A CA 1
ATOM 1005 C C . ALA A 1 135 ? -5.421 -2.876 -2.487 1.00 98.31 135 ALA A C 1
ATOM 1007 O O . ALA A 1 135 ? -4.632 -2.093 -3.022 1.00 98.31 135 ALA A O 1
ATOM 1008 N N . LEU A 1 136 ? -5.357 -4.197 -2.683 1.00 98.44 136 LEU A N 1
ATOM 1009 C CA . LEU A 1 136 ? -4.420 -4.835 -3.607 1.00 98.44 136 LEU A CA 1
ATOM 1010 C C . LEU A 1 136 ? -4.723 -4.442 -5.062 1.00 98.44 136 LEU A C 1
ATOM 1012 O O . LEU A 1 136 ? -3.810 -4.044 -5.793 1.00 98.44 136 LEU A O 1
ATOM 1016 N N . ALA A 1 137 ? -5.995 -4.475 -5.460 1.00 97.69 137 ALA A N 1
ATOM 1017 C CA . ALA A 1 137 ? -6.440 -4.062 -6.787 1.00 97.69 137 ALA A CA 1
ATOM 1018 C C . ALA A 1 137 ? -6.173 -2.567 -7.045 1.00 97.69 137 ALA A C 1
ATOM 1020 O O . ALA A 1 137 ? -5.685 -2.188 -8.113 1.00 97.69 137 ALA A O 1
ATOM 1021 N N . ASP A 1 138 ? -6.424 -1.705 -6.057 1.00 97.00 138 ASP A N 1
ATOM 1022 C CA . ASP A 1 138 ? -6.140 -0.271 -6.136 1.00 97.00 138 ASP A CA 1
ATOM 1023 C C . ASP A 1 138 ? -4.637 0.014 -6.218 1.00 97.00 138 ASP A C 1
ATOM 1025 O O . ASP A 1 138 ? -4.210 0.896 -6.973 1.00 97.00 138 ASP A O 1
ATOM 1029 N N . PHE A 1 139 ? -3.813 -0.751 -5.496 1.00 97.88 139 PHE A N 1
ATOM 1030 C CA . PHE A 1 139 ? -2.360 -0.676 -5.618 1.00 97.88 139 PHE A CA 1
ATOM 1031 C C . PHE A 1 139 ? -1.894 -1.057 -7.028 1.00 97.88 139 PHE A C 1
ATOM 1033 O O . PHE A 1 139 ? -1.107 -0.324 -7.633 1.00 97.88 139 PHE A O 1
ATOM 1040 N N . ARG A 1 140 ? -2.402 -2.165 -7.585 1.00 97.12 140 ARG A N 1
ATOM 1041 C CA . ARG A 1 140 ? -2.110 -2.562 -8.968 1.00 97.12 140 ARG A CA 1
ATOM 1042 C C . ARG A 1 140 ? -2.513 -1.470 -9.951 1.00 97.12 140 ARG A C 1
ATOM 1044 O O . ARG A 1 140 ? -1.686 -1.062 -10.762 1.00 97.12 140 ARG A O 1
ATOM 1051 N N . ARG A 1 141 ? -3.731 -0.937 -9.830 1.00 94.56 141 ARG A N 1
ATOM 1052 C CA . ARG A 1 141 ? -4.220 0.158 -10.678 1.00 94.56 141 ARG A CA 1
ATOM 1053 C C . ARG A 1 141 ? -3.300 1.373 -10.603 1.00 94.56 141 ARG A C 1
ATOM 1055 O O . ARG A 1 141 ? -2.991 1.976 -11.626 1.00 94.56 141 ARG A O 1
ATOM 1062 N N . TYR A 1 142 ? -2.830 1.728 -9.406 1.00 95.12 142 TYR A N 1
ATOM 1063 C CA . TYR A 1 142 ? -1.851 2.801 -9.250 1.00 95.12 142 TYR A CA 1
ATOM 1064 C C . TYR A 1 142 ? -0.561 2.509 -10.026 1.00 95.12 142 TYR A C 1
ATOM 1066 O O . TYR A 1 142 ? -0.105 3.381 -10.763 1.00 95.12 142 TYR A O 1
ATOM 1074 N N . VAL A 1 143 ? -0.002 1.299 -9.898 1.00 95.06 143 VAL A N 1
ATOM 1075 C CA . VAL A 1 143 ? 1.192 0.859 -10.641 1.00 95.06 143 VAL A CA 1
ATOM 1076 C C . VAL A 1 143 ? 0.976 0.952 -12.155 1.00 95.06 143 VAL A C 1
ATOM 1078 O O . VAL A 1 143 ? 1.832 1.483 -12.861 1.00 95.06 143 VAL A O 1
ATOM 1081 N N . GLU A 1 144 ? -0.174 0.506 -12.651 1.00 92.56 144 GLU A N 1
ATOM 1082 C CA . GLU A 1 144 ? -0.524 0.576 -14.072 1.00 92.56 144 GLU A CA 1
ATOM 1083 C C . GLU A 1 144 ? -0.589 2.028 -14.566 1.00 92.56 144 GLU A C 1
ATOM 1085 O O . GLU A 1 144 ? 0.025 2.353 -15.579 1.00 92.56 144 GLU A O 1
ATOM 1090 N N . ILE A 1 145 ? -1.227 2.933 -13.815 1.00 89.75 145 ILE A N 1
ATOM 1091 C CA . ILE A 1 145 ? -1.296 4.365 -14.158 1.00 89.75 145 ILE A CA 1
ATOM 1092 C C . ILE A 1 145 ? 0.105 4.981 -14.275 1.00 89.75 145 ILE A C 1
ATOM 1094 O O . ILE A 1 145 ? 0.373 5.774 -15.181 1.00 89.75 145 ILE A O 1
ATOM 1098 N N . VAL A 1 146 ? 1.016 4.652 -13.354 1.00 91.62 146 VAL A N 1
ATOM 1099 C CA . VAL A 1 146 ? 2.351 5.266 -13.348 1.00 91.62 146 VAL A CA 1
ATOM 1100 C C . VAL A 1 146 ? 3.304 4.664 -14.377 1.00 91.62 146 VAL A C 1
ATOM 1102 O O . VAL A 1 146 ? 4.182 5.393 -14.843 1.00 91.62 146 VAL A O 1
ATOM 1105 N N . LEU A 1 147 ? 3.137 3.384 -14.728 1.00 90.88 147 LEU A N 1
ATOM 1106 C CA . LEU A 1 147 ? 3.921 2.695 -15.760 1.00 90.88 147 LEU A CA 1
ATOM 1107 C C . LEU A 1 147 ? 3.427 3.023 -17.171 1.00 90.88 147 LEU A C 1
ATOM 1109 O O . LEU A 1 147 ? 4.229 3.209 -18.083 1.00 90.88 147 LEU A O 1
ATOM 1113 N N . PHE A 1 148 ? 2.113 3.127 -17.358 1.00 87.88 148 PHE A N 1
ATOM 1114 C CA . PHE A 1 148 ? 1.480 3.307 -18.661 1.00 87.88 148 PHE A CA 1
ATOM 1115 C C . PHE A 1 148 ? 0.907 4.720 -18.796 1.00 87.88 148 PHE A C 1
ATOM 1117 O O . PHE A 1 148 ? -0.247 4.898 -19.148 1.00 87.88 148 PHE A O 1
ATOM 1124 N N . ARG A 1 149 ? 1.716 5.760 -18.547 1.00 80.88 149 ARG A N 1
ATOM 1125 C CA . ARG A 1 149 ? 1.258 7.171 -18.536 1.00 80.88 149 ARG A CA 1
ATOM 1126 C C . ARG A 1 149 ? 0.561 7.650 -19.814 1.00 80.88 149 ARG A C 1
ATOM 1128 O O . ARG A 1 149 ? -0.145 8.650 -19.778 1.00 80.88 149 ARG A O 1
ATOM 1135 N N . GLN A 1 150 ? 0.838 7.004 -20.945 1.00 73.88 150 GLN A N 1
ATOM 1136 C CA . GLN A 1 150 ? 0.225 7.319 -22.240 1.00 73.88 150 GLN A CA 1
ATOM 1137 C C . GLN A 1 150 ? -1.117 6.604 -22.452 1.00 73.88 150 GLN A C 1
ATOM 1139 O O . GLN A 1 150 ? -1.785 6.847 -23.451 1.00 73.88 150 GLN A O 1
ATOM 1144 N N . TRP A 1 151 ? -1.490 5.710 -21.539 1.00 71.50 151 TRP A N 1
ATOM 1145 C CA . TRP A 1 151 ? -2.739 4.972 -21.554 1.00 71.50 151 TRP A CA 1
ATOM 1146 C C . TRP A 1 151 ? -3.758 5.707 -20.683 1.00 71.50 151 TRP A C 1
ATOM 1148 O O . TRP A 1 151 ? -3.519 5.920 -19.493 1.00 71.50 151 TRP A O 1
ATOM 1158 N N . ASP A 1 152 ? -4.876 6.118 -21.281 1.00 68.94 152 ASP A N 1
ATOM 1159 C CA . ASP A 1 152 ? -6.033 6.604 -20.535 1.00 68.94 152 ASP A CA 1
ATOM 1160 C C . ASP A 1 152 ? -6.897 5.391 -20.144 1.00 68.94 152 ASP A C 1
ATOM 1162 O O . ASP A 1 152 ? -7.497 4.770 -21.021 1.00 68.94 152 ASP A O 1
ATOM 1166 N N . PRO A 1 153 ? -6.971 5.011 -18.855 1.00 62.62 153 PRO A N 1
ATOM 1167 C CA . PRO A 1 153 ? -7.793 3.883 -18.421 1.00 62.62 153 PRO A CA 1
ATOM 1168 C C . PRO A 1 153 ? -9.303 4.151 -18.550 1.00 62.62 153 PRO A C 1
ATOM 1170 O O . PRO A 1 153 ? -10.097 3.238 -18.325 1.00 62.62 153 PRO A O 1
ATOM 1173 N N . TRP A 1 154 ? -9.707 5.390 -18.862 1.00 66.75 154 TRP A N 1
ATOM 1174 C CA . TRP A 1 154 ? -11.100 5.773 -19.101 1.00 66.75 154 TRP A CA 1
ATOM 1175 C C . TRP A 1 154 ? -11.501 5.726 -20.577 1.00 66.75 154 TRP A C 1
ATOM 1177 O O . TRP A 1 154 ? -12.700 5.776 -20.868 1.00 66.75 154 TRP A O 1
ATOM 1187 N N . ASP A 1 155 ? -10.537 5.598 -21.493 1.00 66.31 155 ASP A N 1
ATOM 1188 C CA . ASP A 1 155 ? -10.826 5.183 -22.863 1.00 66.31 155 ASP A CA 1
ATOM 1189 C C . ASP A 1 155 ? -11.223 3.700 -22.872 1.00 66.31 155 ASP A C 1
ATOM 1191 O O . ASP A 1 155 ? -10.791 2.927 -22.018 1.00 66.31 155 ASP A O 1
ATOM 1195 N N . ASP A 1 156 ? -12.086 3.306 -23.816 1.00 62.09 156 ASP A N 1
ATOM 1196 C CA . ASP A 1 156 ? -12.651 1.952 -23.898 1.00 62.09 156 ASP A CA 1
ATOM 1197 C C . ASP A 1 156 ? -11.546 0.880 -23.743 1.00 62.09 156 ASP A C 1
ATOM 1199 O O . ASP A 1 156 ? -10.716 0.712 -24.647 1.00 62.09 156 ASP A O 1
ATOM 1203 N N . PRO A 1 157 ? -11.521 0.137 -22.615 1.00 58.50 157 PRO A N 1
ATOM 1204 C CA . PRO A 1 157 ? -10.424 -0.767 -22.281 1.00 58.50 157 PRO A CA 1
ATOM 1205 C C . PRO A 1 157 ? -10.340 -1.962 -23.237 1.00 58.50 157 PRO A C 1
ATOM 1207 O O . PRO A 1 157 ? -9.317 -2.646 -23.279 1.00 58.50 157 PRO A O 1
ATOM 1210 N N . VAL A 1 158 ? -11.401 -2.219 -24.013 1.00 59.91 158 VAL A N 1
ATOM 1211 C CA . VAL A 1 158 ? -11.427 -3.246 -25.058 1.00 59.91 158 VAL A CA 1
ATOM 1212 C C . VAL A 1 158 ? -10.894 -2.694 -26.383 1.00 59.91 158 VAL A C 1
ATOM 1214 O O . VAL A 1 158 ? -10.248 -3.429 -27.131 1.00 59.91 158 VAL A O 1
ATOM 1217 N N . ALA A 1 159 ? -11.139 -1.415 -26.681 1.00 57.78 159 ALA A N 1
ATOM 1218 C CA . ALA A 1 159 ? -10.755 -0.798 -27.952 1.00 57.78 159 ALA A CA 1
ATOM 1219 C C . ALA A 1 159 ? -9.314 -0.264 -27.971 1.00 57.78 159 ALA A C 1
ATOM 1221 O O . ALA A 1 159 ? -8.692 -0.239 -29.035 1.00 57.78 159 ALA A O 1
ATOM 1222 N N . SER A 1 160 ? -8.778 0.121 -26.812 1.00 61.00 160 SER A N 1
ATOM 1223 C CA . SER A 1 160 ? -7.444 0.708 -26.670 1.00 61.00 160 SER A CA 1
ATOM 1224 C C . SER A 1 160 ? -6.610 -0.105 -25.677 1.00 61.00 160 SER A C 1
ATOM 1226 O O . SER A 1 160 ? -6.424 0.321 -24.530 1.00 61.00 160 SER A O 1
ATOM 1228 N N . PRO A 1 161 ? -6.094 -1.289 -26.075 1.00 61.66 161 PRO A N 1
ATOM 1229 C CA . PRO A 1 161 ? -5.077 -1.949 -25.270 1.00 61.66 161 PRO A CA 1
ATOM 1230 C C . PRO A 1 161 ? -3.923 -0.957 -25.040 1.00 61.66 161 PRO A C 1
ATOM 1232 O O . PRO A 1 161 ? -3.637 -0.161 -25.941 1.00 61.66 161 PRO A O 1
ATOM 1235 N N . PRO A 1 162 ? -3.257 -0.989 -23.867 1.00 62.91 162 PRO A N 1
ATOM 1236 C CA . PRO A 1 162 ? -2.070 -0.181 -23.629 1.00 62.91 162 PRO A CA 1
ATOM 1237 C C . PRO A 1 162 ? -1.161 -0.329 -24.848 1.00 62.91 162 PRO A C 1
ATOM 1239 O O . PRO A 1 162 ? -0.935 -1.479 -25.254 1.00 62.91 162 PRO A O 1
ATOM 1242 N N . PRO A 1 163 ? -0.706 0.778 -25.468 1.00 60.94 163 PRO A N 1
ATOM 1243 C CA . PRO A 1 163 ? 0.191 0.684 -26.609 1.00 60.94 163 PRO A CA 1
ATOM 1244 C C . PRO A 1 163 ? 1.315 -0.273 -26.221 1.00 60.94 163 PRO A C 1
ATOM 1246 O O . PRO A 1 163 ? 1.801 -0.191 -25.085 1.00 60.94 163 PRO A O 1
ATOM 1249 N N . GLU A 1 164 ? 1.657 -1.224 -27.106 1.00 59.94 164 GLU A N 1
ATOM 1250 C CA . GLU A 1 164 ? 2.794 -2.130 -26.895 1.00 59.94 164 GLU A CA 1
ATOM 1251 C C . GLU A 1 164 ? 3.909 -1.325 -26.247 1.00 59.94 164 GLU A C 1
ATOM 1253 O O . GLU A 1 164 ? 4.217 -0.258 -26.770 1.00 59.94 164 GLU A O 1
ATOM 1258 N N . ALA A 1 165 ? 4.388 -1.789 -25.086 1.00 54.31 165 ALA A N 1
ATOM 1259 C CA . ALA A 1 165 ? 5.147 -1.086 -24.049 1.00 54.31 165 ALA A CA 1
ATOM 1260 C C . ALA A 1 165 ? 6.426 -0.356 -24.522 1.00 54.31 165 ALA A C 1
ATOM 1262 O O . ALA A 1 165 ? 7.514 -0.563 -23.979 1.00 54.31 165 ALA A O 1
ATOM 1263 N N . ALA A 1 166 ? 6.307 0.526 -25.508 1.00 57.19 166 ALA A N 1
ATOM 1264 C CA . ALA A 1 166 ? 7.335 1.330 -26.130 1.00 57.19 166 ALA A CA 1
ATOM 1265 C C . ALA A 1 166 ? 7.702 2.444 -25.147 1.00 57.19 166 ALA A C 1
ATOM 1267 O O . ALA A 1 166 ? 7.318 3.599 -25.290 1.00 57.19 166 ALA A O 1
ATOM 1268 N N . GLY A 1 167 ? 8.374 2.053 -24.068 1.00 63.97 167 GLY A N 1
ATOM 1269 C CA . GLY A 1 167 ? 8.835 2.937 -23.004 1.00 63.97 167 GLY A CA 1
ATOM 1270 C C . GLY A 1 167 ? 8.772 2.309 -21.615 1.00 63.97 167 GLY A C 1
ATOM 1271 O O . GLY A 1 167 ? 9.680 2.527 -20.822 1.00 63.97 167 GLY A O 1
ATOM 1272 N N . ALA A 1 168 ? 7.763 1.481 -21.325 1.00 77.25 168 ALA A N 1
ATOM 1273 C CA . ALA A 1 168 ? 7.584 0.934 -19.978 1.00 77.25 168 ALA A CA 1
ATOM 1274 C C . ALA A 1 168 ? 8.490 -0.269 -19.668 1.00 77.25 168 ALA A C 1
ATOM 1276 O O . ALA A 1 168 ? 8.641 -0.597 -18.499 1.00 77.25 168 ALA A O 1
ATOM 1277 N N . GLY A 1 169 ? 9.097 -0.920 -20.671 1.00 85.12 169 GLY A N 1
ATOM 1278 C CA . GLY A 1 169 ? 9.862 -2.167 -20.500 1.00 85.12 169 GLY A CA 1
ATOM 1279 C C . GLY A 1 169 ? 10.843 -2.161 -19.315 1.00 85.12 169 GLY A C 1
ATOM 1280 O O . GLY A 1 169 ? 10.656 -2.955 -18.392 1.00 85.12 169 GLY A O 1
ATOM 1281 N N . PRO A 1 170 ? 11.823 -1.235 -19.263 1.00 91.69 170 PRO A N 1
ATOM 1282 C CA . PRO A 1 170 ? 12.783 -1.180 -18.158 1.00 91.69 170 PRO A CA 1
ATOM 1283 C C . PRO A 1 170 ? 12.136 -0.907 -16.795 1.00 91.69 170 PRO A C 1
ATOM 1285 O O . PRO A 1 170 ? 12.529 -1.502 -15.796 1.00 91.69 170 PRO A O 1
ATOM 1288 N N . ALA A 1 171 ? 11.131 -0.027 -16.736 1.00 93.44 171 ALA A N 1
ATOM 1289 C CA . ALA A 1 171 ? 10.442 0.310 -15.491 1.00 93.44 171 ALA A CA 1
ATOM 1290 C C . ALA A 1 171 ? 9.551 -0.832 -14.983 1.00 93.44 171 ALA A C 1
ATOM 1292 O O . ALA A 1 171 ? 9.519 -1.106 -13.783 1.00 93.44 171 ALA A O 1
ATOM 1293 N N . LEU A 1 172 ? 8.861 -1.521 -15.895 1.00 94.81 172 LEU A N 1
ATOM 1294 C CA . LEU A 1 172 ? 8.046 -2.695 -15.611 1.00 94.81 172 LEU A CA 1
ATOM 1295 C C . LEU A 1 172 ? 8.915 -3.820 -15.049 1.00 94.81 172 LEU A C 1
ATOM 1297 O O . LEU A 1 172 ? 8.591 -4.368 -13.993 1.00 94.81 172 LEU A O 1
ATOM 1301 N N . GLU A 1 173 ? 10.029 -4.131 -15.713 1.00 95.50 173 GLU A N 1
ATOM 1302 C CA . GLU A 1 173 ? 10.959 -5.165 -15.265 1.00 95.50 173 GLU A CA 1
ATOM 1303 C C . GLU A 1 173 ? 11.608 -4.785 -13.927 1.00 95.50 173 GLU A C 1
ATOM 1305 O O . GLU A 1 173 ? 11.628 -5.599 -13.004 1.00 95.50 173 GLU A O 1
ATOM 1310 N N . ALA A 1 174 ? 12.064 -3.539 -13.764 1.00 95.56 174 ALA A N 1
ATOM 1311 C CA . ALA A 1 174 ? 12.676 -3.079 -12.518 1.00 95.56 174 ALA A CA 1
ATOM 1312 C C . ALA A 1 174 ? 11.718 -3.171 -11.319 1.00 95.56 174 ALA A C 1
ATOM 1314 O O . ALA A 1 174 ? 12.115 -3.622 -10.242 1.00 95.56 174 ALA A O 1
ATOM 1315 N N . LEU A 1 175 ? 10.456 -2.767 -11.502 1.00 96.69 175 LEU A N 1
ATOM 1316 C CA . LEU A 1 175 ? 9.468 -2.713 -10.426 1.00 96.69 175 LEU A CA 1
ATOM 1317 C C . LEU A 1 175 ? 8.819 -4.074 -10.140 1.00 96.69 175 LEU A C 1
ATOM 1319 O O . LEU A 1 175 ? 8.560 -4.404 -8.986 1.00 96.69 175 LEU A O 1
ATOM 1323 N N . THR A 1 176 ? 8.525 -4.857 -11.177 1.00 96.81 176 THR A N 1
ATOM 1324 C CA . THR A 1 176 ? 7.677 -6.060 -11.071 1.00 96.81 176 THR A CA 1
ATOM 1325 C C . THR A 1 176 ? 8.398 -7.346 -11.468 1.00 96.81 176 THR A C 1
ATOM 1327 O O . THR A 1 176 ? 7.830 -8.431 -11.361 1.00 96.81 176 THR A O 1
ATOM 1330 N N . GLY A 1 177 ? 9.634 -7.270 -11.962 1.00 96.31 177 GLY A N 1
ATOM 1331 C CA . GLY A 1 177 ? 10.370 -8.418 -12.497 1.00 96.31 177 GLY A CA 1
ATOM 1332 C C . GLY A 1 177 ? 9.714 -9.081 -13.714 1.00 96.31 177 GLY A C 1
ATOM 1333 O O . GLY A 1 177 ? 10.116 -10.181 -14.084 1.00 96.31 177 GLY A O 1
ATOM 1334 N N . ALA A 1 178 ? 8.670 -8.485 -14.296 1.00 96.06 178 ALA A N 1
ATOM 1335 C CA . ALA A 1 178 ? 8.032 -8.986 -15.504 1.00 96.06 178 ALA A CA 1
ATOM 1336 C C . ALA A 1 178 ? 8.759 -8.431 -16.734 1.00 96.06 178 ALA A C 1
ATOM 1338 O O . ALA A 1 178 ? 8.850 -7.219 -16.907 1.00 96.06 178 ALA A O 1
ATOM 1339 N N . ALA A 1 179 ? 9.251 -9.323 -17.597 1.00 92.56 179 ALA A N 1
ATOM 1340 C CA . ALA A 1 179 ? 9.965 -8.945 -18.821 1.00 92.56 179 ALA A CA 1
ATOM 1341 C C . ALA A 1 179 ? 9.033 -8.408 -19.926 1.00 92.56 179 ALA A C 1
ATOM 1343 O O . ALA A 1 179 ? 9.491 -7.832 -20.910 1.00 92.56 179 ALA A O 1
ATOM 1344 N N . SER A 1 180 ? 7.722 -8.617 -19.790 1.00 91.25 180 SER A N 1
ATOM 1345 C CA . SER A 1 180 ? 6.716 -8.186 -20.756 1.00 91.25 180 SER A CA 1
ATOM 1346 C C . SER A 1 180 ? 5.397 -7.835 -20.068 1.00 91.25 180 SER A C 1
ATOM 1348 O O . SER A 1 180 ? 5.123 -8.254 -18.939 1.00 91.25 180 SER A O 1
ATOM 1350 N N . LEU A 1 181 ? 4.550 -7.086 -20.779 1.00 89.50 181 LEU A N 1
ATOM 1351 C CA . LEU A 1 181 ? 3.191 -6.769 -20.336 1.00 89.50 181 LEU A CA 1
ATOM 1352 C C . LEU A 1 181 ? 2.325 -8.029 -20.175 1.00 89.50 181 LEU A C 1
ATOM 1354 O O . LEU A 1 181 ? 1.473 -8.079 -19.293 1.00 89.50 181 LEU A O 1
ATOM 1358 N N . GLU A 1 182 ? 2.547 -9.045 -21.008 1.00 91.12 182 GLU A N 1
ATOM 1359 C CA . GLU A 1 182 ? 1.846 -10.327 -20.919 1.00 91.12 182 GLU A CA 1
ATOM 1360 C C . GLU A 1 182 ? 2.164 -11.029 -19.594 1.00 91.12 182 GLU A C 1
ATOM 1362 O O . GLU A 1 182 ? 1.252 -11.293 -18.816 1.00 91.12 182 GLU A O 1
ATOM 1367 N N . THR A 1 183 ? 3.451 -11.188 -19.260 1.00 94.12 183 THR A N 1
ATOM 1368 C CA . THR A 1 183 ? 3.878 -11.768 -17.975 1.00 94.12 183 THR A CA 1
ATOM 1369 C C . THR A 1 183 ? 3.389 -10.951 -16.780 1.00 94.12 183 THR A C 1
ATOM 1371 O O . THR A 1 183 ? 3.075 -11.511 -15.735 1.00 94.12 183 THR A O 1
ATOM 1374 N N . TYR A 1 184 ? 3.315 -9.623 -16.904 1.00 95.06 184 TYR A N 1
ATOM 1375 C CA . TYR A 1 184 ? 2.761 -8.772 -15.852 1.00 95.06 184 TYR A CA 1
ATOM 1376 C C . TYR A 1 184 ? 1.266 -9.026 -15.623 1.00 95.06 184 TYR A C 1
ATOM 1378 O O . TYR A 1 184 ? 0.823 -9.092 -14.478 1.00 95.06 184 TYR A O 1
ATOM 1386 N N . ARG A 1 185 ? 0.481 -9.188 -16.694 1.00 93.31 185 ARG A N 1
ATOM 1387 C CA . ARG A 1 185 ? -0.969 -9.424 -16.604 1.00 93.31 185 ARG A CA 1
ATOM 1388 C C . ARG A 1 185 ? -1.316 -10.731 -15.903 1.00 93.31 185 ARG A C 1
ATOM 1390 O O . ARG A 1 185 ? -2.344 -10.783 -15.238 1.00 93.31 185 ARG A O 1
ATOM 1397 N N . GLU A 1 186 ? -0.451 -11.732 -16.011 1.00 96.31 186 GLU A N 1
ATOM 1398 C CA . GLU A 1 186 ? -0.586 -13.021 -15.324 1.00 96.31 186 GLU A CA 1
ATOM 1399 C C . GLU A 1 186 ? -0.332 -12.943 -13.811 1.00 96.31 186 GLU A C 1
ATOM 1401 O O . GLU A 1 186 ? -0.660 -13.882 -13.085 1.00 96.31 186 GLU A O 1
ATOM 1406 N N . LEU A 1 187 ? 0.255 -11.848 -13.312 1.00 97.62 187 LEU A N 1
ATOM 1407 C CA . LEU A 1 187 ? 0.453 -11.661 -11.879 1.00 97.62 187 LEU A CA 1
ATOM 1408 C C . LEU A 1 187 ? -0.882 -11.368 -11.194 1.00 97.62 187 LEU A C 1
ATOM 1410 O O . LEU A 1 187 ? -1.656 -10.524 -11.648 1.00 97.62 187 LEU A O 1
ATOM 1414 N N . ASP A 1 188 ? -1.112 -12.017 -10.056 1.00 98.12 188 ASP A N 1
ATOM 1415 C CA . ASP A 1 188 ? -2.140 -11.598 -9.108 1.00 98.12 188 ASP A CA 1
ATOM 1416 C C . ASP A 1 188 ? -1.740 -10.284 -8.402 1.00 98.12 188 ASP A C 1
ATOM 1418 O O . ASP A 1 188 ? -0.565 -9.897 -8.366 1.00 98.12 188 ASP A O 1
ATOM 1422 N N . ASP A 1 189 ? -2.720 -9.592 -7.826 1.00 98.38 189 ASP A N 1
ATOM 1423 C CA . ASP A 1 189 ? -2.527 -8.255 -7.253 1.00 98.38 189 ASP A CA 1
ATOM 1424 C C . ASP A 1 189 ? -1.558 -8.258 -6.053 1.00 98.38 189 ASP A C 1
ATOM 1426 O O . ASP A 1 189 ? -0.711 -7.367 -5.919 1.00 98.38 189 ASP A O 1
ATOM 1430 N N . ALA A 1 190 ? -1.591 -9.307 -5.223 1.00 98.25 190 ALA A N 1
ATOM 1431 C CA . ALA A 1 190 ? -0.649 -9.485 -4.115 1.00 98.25 190 ALA A CA 1
ATOM 1432 C C . ALA A 1 190 ? 0.788 -9.700 -4.616 1.00 98.25 190 ALA A C 1
ATOM 1434 O O . ALA A 1 190 ? 1.755 -9.208 -4.030 1.00 98.25 190 ALA A O 1
ATOM 1435 N N . SER A 1 191 ? 0.962 -10.418 -5.721 1.00 98.19 191 SER A N 1
ATOM 1436 C CA . SER A 1 191 ? 2.245 -10.621 -6.384 1.00 98.19 191 SER A CA 1
ATOM 1437 C C . SER A 1 191 ? 2.793 -9.315 -6.953 1.00 98.19 191 SER A C 1
ATOM 1439 O O . SER A 1 191 ? 3.992 -9.071 -6.809 1.00 98.19 191 SER A O 1
ATOM 1441 N N . VAL A 1 192 ? 1.949 -8.440 -7.510 1.00 98.31 192 VAL A N 1
ATOM 1442 C CA . VAL A 1 192 ? 2.370 -7.095 -7.940 1.00 98.31 192 VAL A CA 1
ATOM 1443 C C . VAL A 1 192 ? 2.908 -6.289 -6.751 1.00 98.31 192 VAL A C 1
ATOM 1445 O O . VAL A 1 192 ? 4.029 -5.777 -6.828 1.00 98.31 192 VAL A O 1
ATOM 1448 N N . LEU A 1 193 ? 2.179 -6.239 -5.629 1.00 98.38 193 LEU A N 1
ATOM 1449 C CA . LEU A 1 193 ? 2.626 -5.543 -4.414 1.00 98.38 193 LEU A CA 1
ATOM 1450 C C . LEU A 1 193 ? 3.952 -6.092 -3.878 1.00 98.38 193 LEU A C 1
ATOM 1452 O O . LEU A 1 193 ? 4.896 -5.332 -3.661 1.00 98.38 193 LEU A O 1
ATOM 1456 N N . ARG A 1 194 ? 4.056 -7.411 -3.690 1.00 98.06 194 ARG A N 1
ATOM 1457 C CA . ARG A 1 194 ? 5.265 -8.042 -3.133 1.00 98.06 194 ARG A CA 1
ATOM 1458 C C . ARG A 1 194 ? 6.497 -7.781 -3.991 1.00 98.06 194 ARG A C 1
ATOM 1460 O O . ARG A 1 194 ? 7.579 -7.543 -3.456 1.00 98.06 194 ARG A O 1
ATOM 1467 N N . ARG A 1 195 ? 6.352 -7.819 -5.318 1.00 97.88 195 ARG A N 1
ATOM 1468 C CA . ARG A 1 195 ? 7.465 -7.549 -6.234 1.00 97.88 195 ARG A CA 1
ATOM 1469 C C . ARG A 1 195 ? 7.860 -6.072 -6.227 1.00 97.88 195 ARG A C 1
ATOM 1471 O O . ARG A 1 195 ? 9.054 -5.790 -6.165 1.00 97.88 195 ARG A O 1
ATOM 1478 N N . ALA A 1 196 ? 6.890 -5.158 -6.161 1.00 97.75 196 ALA A N 1
ATOM 1479 C CA . ALA A 1 196 ? 7.159 -3.731 -5.990 1.00 97.75 196 ALA A CA 1
ATOM 1480 C C . ALA A 1 196 ? 7.890 -3.433 -4.667 1.00 97.75 196 ALA A C 1
ATOM 1482 O O . ALA A 1 196 ? 8.878 -2.701 -4.665 1.00 97.75 196 ALA A O 1
ATOM 1483 N N . LEU A 1 197 ? 7.476 -4.049 -3.554 1.00 97.38 197 LEU A N 1
ATOM 1484 C CA . LEU A 1 197 ? 8.172 -3.946 -2.263 1.00 97.38 197 LEU A CA 1
ATOM 1485 C C . LEU A 1 197 ? 9.606 -4.485 -2.339 1.00 97.38 197 LEU A C 1
ATOM 1487 O O . LEU A 1 197 ? 10.534 -3.844 -1.849 1.00 97.38 197 LEU A O 1
ATOM 1491 N N . ALA A 1 198 ? 9.820 -5.619 -3.011 1.00 96.44 198 ALA A N 1
ATOM 1492 C CA . ALA A 1 198 ? 11.161 -6.162 -3.226 1.00 96.44 198 ALA A CA 1
ATOM 1493 C C . ALA A 1 198 ? 12.047 -5.225 -4.072 1.00 96.44 198 ALA A C 1
ATOM 1495 O O . ALA A 1 198 ? 13.232 -5.059 -3.775 1.00 96.44 198 ALA A O 1
ATOM 1496 N N . ALA A 1 199 ? 11.485 -4.581 -5.100 1.00 96.25 199 ALA A N 1
ATOM 1497 C CA . ALA A 1 199 ? 12.186 -3.562 -5.879 1.00 96.25 199 ALA A CA 1
ATOM 1498 C C . ALA A 1 199 ? 12.557 -2.348 -5.014 1.00 96.25 199 ALA A C 1
ATOM 1500 O O . ALA A 1 199 ? 13.706 -1.910 -5.026 1.00 96.25 199 ALA A O 1
ATOM 1501 N N . LEU A 1 200 ? 11.628 -1.860 -4.190 1.00 96.44 200 LEU A N 1
ATOM 1502 C CA . LEU A 1 200 ? 11.872 -0.747 -3.273 1.00 96.44 200 LEU A CA 1
ATOM 1503 C C . LEU A 1 200 ? 12.924 -1.067 -2.213 1.00 96.44 200 LEU A C 1
ATOM 1505 O O . LEU A 1 200 ? 13.744 -0.206 -1.905 1.00 96.44 200 LEU A O 1
ATOM 1509 N N . ALA A 1 201 ? 12.951 -2.291 -1.688 1.00 95.12 201 ALA A N 1
ATOM 1510 C CA . ALA A 1 201 ? 13.970 -2.706 -0.730 1.00 95.12 201 ALA A CA 1
ATOM 1511 C C . ALA A 1 201 ? 15.385 -2.682 -1.317 1.00 95.12 201 ALA A C 1
ATOM 1513 O O . ALA A 1 201 ? 16.338 -2.333 -0.623 1.00 95.12 201 ALA A O 1
ATOM 1514 N N . ARG A 1 202 ? 15.516 -2.983 -2.611 1.00 95.12 202 ARG A N 1
ATOM 1515 C CA . ARG A 1 202 ? 16.778 -2.872 -3.347 1.00 95.12 202 ARG A CA 1
ATOM 1516 C C . ARG A 1 202 ? 17.138 -1.419 -3.667 1.00 95.12 202 ARG A C 1
ATOM 1518 O O . ARG A 1 202 ? 18.287 -1.024 -3.489 1.00 95.12 202 ARG A O 1
ATOM 1525 N N . ASP A 1 203 ? 16.170 -0.626 -4.116 1.00 94.62 203 ASP A N 1
ATOM 1526 C CA . ASP A 1 203 ? 16.426 0.703 -4.684 1.00 94.62 203 ASP A CA 1
ATOM 1527 C C . ASP A 1 203 ? 16.401 1.845 -3.664 1.00 94.62 203 ASP A C 1
ATOM 1529 O O . ASP A 1 203 ? 16.945 2.925 -3.925 1.00 94.62 203 ASP A O 1
ATOM 1533 N N . SER A 1 204 ? 15.738 1.628 -2.530 1.00 94.25 204 SER A N 1
ATOM 1534 C CA . SER A 1 204 ? 15.514 2.604 -1.462 1.00 94.25 204 SER A CA 1
ATOM 1535 C C . SER A 1 204 ? 15.653 1.957 -0.072 1.00 94.25 204 SER A C 1
ATOM 1537 O O . SER A 1 204 ? 14.726 2.039 0.740 1.00 94.25 204 SER A O 1
ATOM 1539 N N . PRO A 1 205 ? 16.813 1.353 0.259 1.00 93.56 205 PRO A N 1
ATOM 1540 C CA . PRO A 1 205 ? 17.010 0.664 1.537 1.00 93.56 205 PRO A CA 1
ATOM 1541 C C . PRO A 1 205 ? 16.804 1.588 2.744 1.00 93.56 205 PRO A C 1
ATOM 1543 O O . PRO A 1 205 ? 16.267 1.158 3.755 1.00 93.56 205 PRO A O 1
ATOM 1546 N N . GLY A 1 206 ? 17.141 2.880 2.632 1.00 91.94 206 GLY A N 1
ATOM 1547 C CA . GLY A 1 206 ? 16.909 3.852 3.707 1.00 91.94 206 GLY A CA 1
ATOM 1548 C C . GLY A 1 206 ? 15.428 4.041 4.062 1.00 91.94 206 GLY A C 1
ATOM 1549 O O . GLY A 1 206 ? 15.101 4.230 5.228 1.00 91.94 206 GLY A O 1
ATOM 1550 N N . MET A 1 207 ? 14.526 3.933 3.082 1.00 90.50 207 MET A N 1
ATOM 1551 C CA . MET A 1 207 ? 13.085 3.985 3.338 1.00 90.50 207 MET A CA 1
ATOM 1552 C C . MET A 1 207 ? 12.598 2.709 4.033 1.00 90.50 207 MET A C 1
ATOM 1554 O O . MET A 1 207 ? 11.827 2.802 4.983 1.00 90.50 207 MET A O 1
ATOM 1558 N N . MET A 1 208 ? 13.067 1.533 3.600 1.00 92.88 208 MET A N 1
ATOM 1559 C CA . MET A 1 208 ? 12.734 0.274 4.278 1.00 92.88 208 MET A CA 1
ATOM 1560 C C . MET A 1 208 ? 13.265 0.247 5.713 1.00 92.88 208 MET A C 1
ATOM 1562 O O . MET A 1 208 ? 12.549 -0.164 6.619 1.00 92.88 208 MET A O 1
ATOM 1566 N N . ASN A 1 209 ? 14.483 0.752 5.936 1.00 91.12 209 ASN A N 1
ATOM 1567 C CA . ASN A 1 209 ? 15.059 0.865 7.274 1.00 91.12 209 ASN A CA 1
ATOM 1568 C C . ASN A 1 209 ? 14.202 1.752 8.180 1.00 91.12 209 ASN A C 1
ATOM 1570 O O . ASN A 1 209 ? 13.950 1.391 9.323 1.00 91.12 209 ASN A O 1
ATOM 1574 N N . ALA A 1 210 ? 13.677 2.866 7.659 1.00 89.44 210 ALA A N 1
ATOM 1575 C CA . ALA A 1 210 ? 12.761 3.696 8.431 1.00 89.44 210 ALA A CA 1
ATOM 1576 C C . ALA A 1 210 ? 11.535 2.887 8.895 1.00 89.44 210 ALA A C 1
ATOM 1578 O O . ALA A 1 210 ? 11.154 2.974 10.057 1.00 89.44 210 ALA A O 1
ATOM 1579 N N . TRP A 1 211 ? 10.938 2.061 8.030 1.00 90.44 211 TRP A N 1
ATOM 1580 C CA . TRP A 1 211 ? 9.757 1.258 8.378 1.00 90.44 211 TRP A CA 1
ATOM 1581 C C . TRP A 1 211 ? 9.997 0.186 9.447 1.00 90.44 211 TRP A C 1
ATOM 1583 O O . TRP A 1 211 ? 9.043 -0.209 10.114 1.00 90.44 211 TRP A O 1
ATOM 1593 N N . VAL A 1 212 ? 11.230 -0.287 9.618 1.00 90.94 212 VAL A N 1
ATOM 1594 C CA . VAL A 1 212 ? 11.561 -1.280 10.656 1.00 90.94 212 VAL A CA 1
ATOM 1595 C C . VAL A 1 212 ? 12.095 -0.646 11.933 1.00 90.94 212 VAL A C 1
ATOM 1597 O O . VAL A 1 212 ? 11.985 -1.230 13.005 1.00 90.94 212 VAL A O 1
ATOM 1600 N N . GLU A 1 213 ? 12.657 0.560 11.849 1.00 93.56 213 GLU A N 1
ATOM 1601 C CA . GLU A 1 213 ? 13.155 1.320 12.998 1.00 93.56 213 GLU A CA 1
ATOM 1602 C C . GLU A 1 213 ? 12.017 2.073 13.699 1.00 93.56 213 GLU A C 1
ATOM 1604 O O . GLU A 1 213 ? 12.062 3.291 13.903 1.00 93.56 213 GLU A O 1
ATOM 1609 N N . ARG A 1 214 ? 10.968 1.338 14.071 1.00 94.31 214 ARG A N 1
ATOM 1610 C CA . ARG A 1 214 ? 9.802 1.866 14.777 1.00 94.31 214 ARG A CA 1
ATOM 1611 C C . ARG A 1 214 ? 9.129 0.793 15.623 1.00 94.31 214 ARG A C 1
ATOM 1613 O O . ARG A 1 214 ? 9.259 -0.393 15.342 1.00 94.31 214 ARG A O 1
ATOM 1620 N N . THR A 1 215 ? 8.349 1.231 16.598 1.00 95.50 215 THR A N 1
ATOM 1621 C CA . THR A 1 215 ? 7.383 0.399 17.313 1.00 95.50 215 THR A CA 1
ATOM 1622 C C . THR A 1 215 ? 5.974 0.903 17.065 1.00 95.50 215 THR A C 1
ATOM 1624 O O . THR A 1 215 ? 5.712 2.110 17.009 1.00 95.50 215 THR A O 1
ATOM 1627 N N . THR A 1 216 ? 5.041 -0.032 16.944 1.00 96.81 216 THR A N 1
ATOM 1628 C CA . THR A 1 216 ? 3.616 0.258 16.833 1.00 96.81 216 THR A CA 1
ATOM 1629 C C . THR A 1 216 ? 2.860 -0.211 18.073 1.00 96.81 216 THR A C 1
ATOM 1631 O O . THR A 1 216 ? 3.149 -1.242 18.679 1.00 96.81 216 THR A O 1
ATOM 1634 N N . GLN A 1 217 ? 1.856 0.563 18.482 1.00 97.00 217 GLN A N 1
ATOM 1635 C CA . GLN A 1 217 ? 0.948 0.190 19.562 1.00 97.00 217 GLN A CA 1
ATOM 1636 C C . GLN A 1 217 ? -0.493 0.467 19.149 1.00 97.00 217 GLN A C 1
ATOM 1638 O O . GLN A 1 217 ? -0.916 1.619 19.069 1.00 97.00 217 GLN A O 1
ATOM 1643 N N . VAL A 1 218 ? -1.286 -0.586 18.949 1.00 97.50 218 VAL A N 1
ATOM 1644 C CA . VAL A 1 218 ? -2.731 -0.444 18.717 1.00 97.50 218 VAL A CA 1
ATOM 1645 C C . VAL A 1 218 ? -3.411 0.096 19.977 1.00 97.50 218 VAL A C 1
ATOM 1647 O O . VAL A 1 218 ? -3.390 -0.546 21.027 1.00 97.50 218 VAL A O 1
ATOM 1650 N N . LEU A 1 219 ? -4.036 1.268 19.857 1.00 96.94 219 LEU A N 1
ATOM 1651 C CA . LEU A 1 219 ? -4.694 1.984 20.953 1.00 96.94 219 LEU A CA 1
ATOM 1652 C C . LEU A 1 219 ? -6.166 1.591 21.098 1.00 96.94 219 LEU A C 1
ATOM 1654 O O . LEU A 1 219 ? -6.695 1.549 22.206 1.00 96.94 219 LEU A O 1
ATOM 1658 N N . GLY A 1 220 ? -6.842 1.308 19.984 1.00 96.31 220 GLY A N 1
ATOM 1659 C CA . GLY A 1 220 ? -8.279 1.056 19.980 1.00 96.31 220 GLY A CA 1
ATOM 1660 C C . GLY A 1 220 ? -8.839 0.854 18.580 1.00 96.31 220 GLY A C 1
ATOM 1661 O O . GLY A 1 220 ? -8.113 0.934 17.593 1.00 96.31 220 GLY A O 1
ATOM 1662 N N . ALA A 1 221 ? -10.141 0.598 18.505 1.00 97.62 221 ALA A N 1
ATOM 1663 C CA . ALA A 1 221 ? -10.881 0.511 17.255 1.00 97.62 221 ALA A CA 1
ATOM 1664 C C . ALA A 1 221 ? -12.192 1.294 17.362 1.00 97.62 221 ALA A C 1
ATOM 1666 O O . ALA A 1 221 ? -12.844 1.274 18.407 1.00 97.62 221 ALA A O 1
ATOM 1667 N N . VAL A 1 222 ? -12.572 1.960 16.277 1.00 98.00 222 VAL A N 1
ATOM 1668 C CA . VAL A 1 222 ? -13.816 2.715 16.136 1.00 98.00 222 VAL A CA 1
ATOM 1669 C C . VAL A 1 222 ? -14.593 2.113 14.962 1.00 98.00 222 VAL A C 1
ATOM 1671 O O . VAL A 1 222 ? -14.171 2.285 13.817 1.00 98.00 222 VAL A O 1
ATOM 1674 N N . PRO A 1 223 ? -15.683 1.365 15.209 1.00 97.81 223 PRO A N 1
ATOM 1675 C CA . PRO A 1 223 ? -16.477 0.790 14.130 1.00 97.81 223 PRO A CA 1
ATOM 1676 C C . PRO A 1 223 ? -17.251 1.879 13.375 1.00 97.81 223 PRO A C 1
ATOM 1678 O O . PRO A 1 223 ? -17.882 2.736 13.996 1.00 97.81 223 PRO A O 1
ATOM 1681 N N . GLU A 1 224 ? -17.256 1.802 12.043 1.00 97.44 224 GLU A N 1
ATOM 1682 C CA . GLU A 1 224 ? -18.110 2.599 11.155 1.00 97.44 224 GLU A CA 1
ATOM 1683 C C . GLU A 1 224 ? -19.109 1.653 10.470 1.00 97.44 224 GLU A C 1
ATOM 1685 O O . GLU A 1 224 ? -18.932 1.187 9.349 1.00 97.44 224 GLU A O 1
ATOM 1690 N N . GLY A 1 225 ? -20.173 1.301 11.193 1.00 96.69 225 GLY A N 1
ATOM 1691 C CA . GLY A 1 225 ? -21.141 0.305 10.729 1.00 96.69 225 GLY A CA 1
ATOM 1692 C C . GLY A 1 225 ? -20.682 -1.139 10.956 1.00 96.69 225 GLY A C 1
ATOM 1693 O O . GLY A 1 225 ? -19.918 -1.423 11.879 1.00 96.69 225 GLY A O 1
ATOM 1694 N N . ALA A 1 226 ? -21.231 -2.071 10.171 1.00 96.44 226 ALA A N 1
ATOM 1695 C CA . ALA A 1 226 ? -20.991 -3.506 10.346 1.00 96.44 226 ALA A CA 1
ATOM 1696 C C . ALA A 1 226 ? -19.709 -3.993 9.657 1.00 96.44 226 ALA A C 1
ATOM 1698 O O . ALA A 1 226 ? -19.096 -4.944 10.150 1.00 96.44 226 ALA A O 1
ATOM 1699 N N . ASP A 1 227 ? -19.312 -3.334 8.566 1.00 97.94 227 ASP A N 1
ATOM 1700 C CA . ASP A 1 227 ? -18.338 -3.851 7.596 1.00 97.94 227 ASP A CA 1
ATOM 1701 C C . ASP A 1 227 ? -17.070 -2.998 7.487 1.00 97.94 227 ASP A C 1
ATOM 1703 O O . ASP A 1 227 ? -16.150 -3.368 6.766 1.00 97.94 227 ASP A O 1
ATOM 1707 N N . LEU A 1 228 ? -16.996 -1.886 8.226 1.00 98.38 228 LEU A N 1
ATOM 1708 C CA . LEU A 1 228 ? -15.851 -0.980 8.257 1.00 98.38 228 LEU A CA 1
ATOM 1709 C C . LEU A 1 228 ? -15.443 -0.694 9.708 1.00 98.38 228 LEU A C 1
ATOM 1711 O O . LEU A 1 228 ? -16.276 -0.581 10.612 1.00 98.38 228 LEU A O 1
ATOM 1715 N N . THR A 1 229 ? -14.145 -0.613 9.973 1.00 98.56 229 THR A N 1
ATOM 1716 C CA . THR A 1 229 ? -13.604 -0.257 11.289 1.00 98.56 229 THR A CA 1
ATOM 1717 C C . THR A 1 229 ? -12.289 0.485 11.131 1.00 98.56 229 THR A C 1
ATOM 1719 O O . THR A 1 229 ? -11.424 0.080 10.361 1.00 98.56 229 THR A O 1
ATOM 1722 N N . HIS A 1 230 ? -12.113 1.538 11.922 1.00 98.50 230 HIS A N 1
ATOM 1723 C CA . HIS A 1 230 ? -10.875 2.302 11.979 1.00 98.50 230 HIS A CA 1
ATOM 1724 C C . HIS A 1 230 ? -10.087 1.899 13.219 1.00 98.50 230 HIS A C 1
ATOM 1726 O O . HIS A 1 230 ? -10.554 2.074 14.347 1.00 98.50 230 HIS A O 1
ATOM 1732 N N . VAL A 1 231 ? -8.896 1.345 13.032 1.00 98.44 231 VAL A N 1
ATOM 1733 C CA . VAL A 1 231 ? -7.984 1.004 14.122 1.00 98.44 231 VAL A CA 1
ATOM 1734 C C . VAL A 1 231 ? -7.010 2.155 14.317 1.00 98.44 231 VAL A C 1
ATOM 1736 O O . VAL A 1 231 ? -6.261 2.512 13.414 1.00 98.44 231 VAL A O 1
ATOM 1739 N N . VAL A 1 232 ? -7.015 2.731 15.517 1.00 98.31 232 VAL A N 1
ATOM 1740 C CA . VAL A 1 232 ? -6.093 3.804 15.893 1.00 98.31 232 VAL A CA 1
ATOM 1741 C C . VAL A 1 232 ? -4.856 3.171 16.511 1.00 98.31 232 VAL A C 1
ATOM 1743 O O . VAL A 1 232 ? -4.969 2.359 17.437 1.00 98.31 232 VAL A O 1
ATOM 1746 N N . TYR A 1 233 ? -3.678 3.558 16.038 1.00 98.12 233 TYR A N 1
ATOM 1747 C CA . TYR A 1 233 ? -2.408 3.085 16.571 1.00 98.12 233 TYR A CA 1
ATOM 1748 C C . TYR A 1 233 ? -1.437 4.241 16.787 1.00 98.12 233 TYR A C 1
ATOM 1750 O O . TYR A 1 233 ? -1.510 5.284 16.143 1.00 98.12 233 TYR A O 1
ATOM 1758 N N . ARG A 1 234 ? -0.542 4.063 17.753 1.00 97.88 234 ARG A N 1
ATOM 1759 C CA . ARG A 1 234 ? 0.602 4.937 17.976 1.00 97.88 234 ARG A CA 1
ATOM 1760 C C . ARG A 1 234 ? 1.805 4.364 17.249 1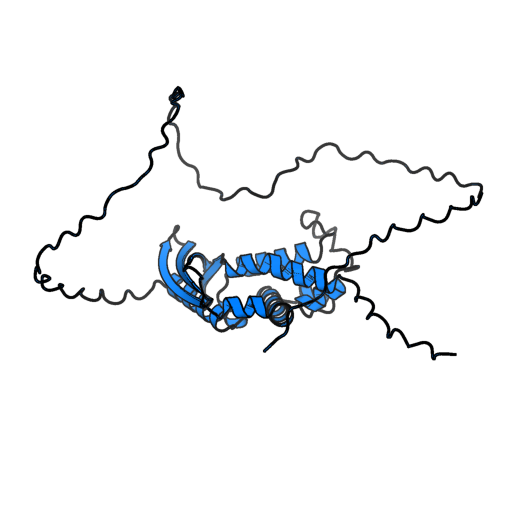.00 97.88 234 ARG A C 1
ATOM 1762 O O . ARG A 1 234 ? 2.031 3.158 17.313 1.00 97.88 234 ARG A O 1
ATOM 1769 N N . LEU A 1 235 ? 2.567 5.241 16.619 1.00 96.56 235 LEU A N 1
ATOM 1770 C CA . LEU A 1 235 ? 3.834 4.951 15.978 1.00 96.56 235 LEU A CA 1
ATOM 1771 C C . LEU A 1 235 ? 4.946 5.684 16.725 1.00 96.56 235 LEU A C 1
ATOM 1773 O O . LEU A 1 235 ? 4.848 6.889 16.948 1.00 96.56 235 LEU A O 1
ATOM 1777 N N . GLU A 1 236 ? 6.003 4.983 17.107 1.00 95.81 236 GLU A N 1
ATOM 1778 C CA . GLU A 1 236 ? 7.185 5.583 17.718 1.00 95.81 236 GLU A CA 1
ATOM 1779 C C . GLU A 1 236 ? 8.419 5.203 16.905 1.00 95.81 236 GLU A C 1
ATOM 1781 O O . GLU A 1 236 ? 8.831 4.048 16.878 1.00 95.81 236 GLU A O 1
ATOM 1786 N N . TRP A 1 237 ? 8.999 6.179 16.210 1.00 93.56 237 TRP A N 1
ATOM 1787 C CA . TRP A 1 237 ? 10.219 5.972 15.435 1.00 93.56 237 TRP A CA 1
ATOM 1788 C C . TRP A 1 237 ? 11.438 5.956 16.362 1.00 93.56 237 TRP A C 1
ATOM 1790 O O . TRP A 1 237 ? 11.588 6.827 17.218 1.00 93.56 237 TRP A O 1
ATOM 1800 N N . HIS A 1 238 ? 12.370 5.033 16.139 1.00 91.50 238 HIS A N 1
ATOM 1801 C CA . HIS A 1 238 ? 13.625 4.933 16.896 1.00 91.50 238 HIS A CA 1
ATOM 1802 C C . HIS A 1 238 ? 14.737 5.843 16.350 1.00 91.50 238 HIS A C 1
ATOM 1804 O O . HIS A 1 238 ? 15.926 5.566 16.499 1.00 91.50 238 HIS A O 1
ATOM 1810 N N . LEU A 1 239 ? 14.352 6.960 15.734 1.00 86.44 239 LEU A N 1
ATOM 1811 C CA . LEU A 1 239 ? 15.262 7.964 15.198 1.00 86.44 239 LEU A CA 1
ATOM 1812 C C . LEU A 1 239 ? 15.410 9.110 16.201 1.00 86.44 239 LEU A C 1
ATOM 1814 O O . LEU A 1 239 ? 14.426 9.630 16.727 1.00 86.44 239 LEU A O 1
ATOM 1818 N N . SER A 1 240 ? 16.649 9.530 16.463 1.00 83.75 240 SER A N 1
ATOM 1819 C CA . SER A 1 240 ? 16.950 10.612 17.408 1.00 83.75 240 SER A CA 1
ATOM 1820 C C . SER A 1 240 ? 16.138 11.877 17.108 1.00 83.75 240 SER A C 1
ATOM 1822 O O . SER A 1 240 ? 16.309 12.498 16.062 1.00 83.75 240 SER A O 1
ATOM 1824 N N . GLY A 1 241 ? 15.292 12.281 18.060 1.00 87.88 241 GLY A N 1
ATOM 1825 C CA . GLY A 1 241 ? 14.461 13.483 17.955 1.00 87.88 241 GLY A CA 1
ATOM 1826 C C . GLY A 1 241 ? 13.121 13.291 17.238 1.00 87.88 241 GLY A C 1
ATOM 1827 O O . GLY A 1 241 ? 12.404 14.276 17.070 1.00 87.88 241 GLY A O 1
ATOM 1828 N N . ALA A 1 242 ? 12.764 12.067 16.838 1.00 90.00 242 ALA A N 1
ATOM 1829 C CA . ALA A 1 242 ? 11.436 11.781 16.315 1.00 90.00 242 ALA A CA 1
ATOM 1830 C C . ALA A 1 242 ? 10.369 11.878 17.416 1.00 90.00 242 ALA A C 1
ATOM 1832 O O . ALA A 1 242 ? 10.585 11.485 18.564 1.00 90.00 242 ALA A O 1
ATOM 1833 N N . THR A 1 243 ? 9.206 12.418 17.061 1.00 92.50 243 THR A N 1
ATOM 1834 C CA . THR A 1 243 ? 8.020 12.437 17.918 1.00 92.50 243 THR A CA 1
ATOM 1835 C C . THR A 1 243 ? 7.165 11.209 17.643 1.00 92.50 243 THR A C 1
ATOM 1837 O O . THR A 1 243 ? 7.131 10.719 16.517 1.00 92.50 243 THR A O 1
ATOM 1840 N N . SER A 1 244 ? 6.464 10.713 18.664 1.00 94.25 244 SER A N 1
ATOM 1841 C CA . SER A 1 244 ? 5.440 9.695 18.442 1.00 94.25 244 SER A CA 1
ATOM 1842 C C . SER A 1 244 ? 4.286 10.287 17.636 1.00 94.25 244 SER A C 1
ATOM 1844 O O . SER A 1 244 ? 3.789 11.363 17.977 1.00 94.25 244 SER A O 1
ATOM 1846 N N . ASP A 1 245 ? 3.825 9.544 16.639 1.00 96.06 245 ASP A N 1
ATOM 1847 C CA . ASP A 1 245 ? 2.673 9.890 15.813 1.00 96.06 245 ASP A CA 1
ATOM 1848 C C . ASP A 1 245 ? 1.478 8.997 16.175 1.00 96.06 245 ASP A C 1
ATOM 1850 O O . ASP A 1 245 ? 1.628 7.906 16.735 1.00 96.06 245 ASP A O 1
ATOM 1854 N N . VAL A 1 246 ? 0.267 9.469 15.884 1.00 97.56 246 VAL A N 1
ATOM 1855 C CA . VAL A 1 246 ? -0.960 8.673 15.989 1.00 97.56 246 VAL A CA 1
ATOM 1856 C C . VAL A 1 246 ? -1.569 8.592 14.606 1.00 97.56 246 VAL A C 1
ATOM 1858 O O . VAL A 1 246 ? -1.846 9.617 13.989 1.00 97.56 246 VAL A O 1
ATOM 1861 N N . GLU A 1 247 ? -1.780 7.369 14.151 1.00 98.00 247 GLU A N 1
ATOM 1862 C CA . GLU A 1 247 ? -2.210 7.052 12.798 1.00 98.00 247 GLU A CA 1
ATOM 1863 C C . GLU A 1 247 ? -3.453 6.158 12.839 1.00 98.00 247 GLU A C 1
ATOM 1865 O O . GLU A 1 247 ? -3.825 5.593 13.879 1.00 98.00 247 GLU A O 1
ATOM 1870 N N . ILE A 1 248 ? -4.123 6.057 11.694 1.00 98.31 248 ILE A N 1
ATOM 1871 C CA . ILE A 1 248 ? -5.360 5.295 11.533 1.00 98.31 248 ILE A CA 1
ATOM 1872 C C . ILE A 1 248 ? -5.164 4.267 10.419 1.00 98.31 248 ILE A C 1
ATOM 1874 O O . ILE A 1 248 ? -4.730 4.605 9.323 1.00 98.31 248 ILE A O 1
ATOM 1878 N N . LEU A 1 249 ? -5.514 3.014 10.707 1.00 98.38 249 LEU A N 1
ATOM 1879 C CA . LEU A 1 249 ? -5.734 1.973 9.706 1.00 98.38 249 LEU A CA 1
ATOM 1880 C C . LEU A 1 249 ? -7.231 1.845 9.457 1.00 98.38 249 LEU A C 1
ATOM 1882 O O . LEU A 1 249 ? -7.998 1.670 10.406 1.00 98.38 249 LEU A O 1
ATOM 1886 N N . THR A 1 250 ? -7.646 1.870 8.197 1.00 98.69 250 THR A N 1
ATOM 1887 C CA . THR A 1 250 ? -9.023 1.532 7.824 1.00 98.69 250 THR A CA 1
ATOM 1888 C C . THR A 1 250 ? -9.060 0.066 7.428 1.00 98.69 250 THR A C 1
ATOM 1890 O O . THR A 1 250 ? -8.315 -0.361 6.548 1.00 98.69 250 THR A O 1
ATOM 1893 N N . LEU A 1 251 ? -9.914 -0.717 8.084 1.00 98.69 251 LEU A N 1
ATOM 1894 C CA . LEU A 1 251 ? -10.142 -2.123 7.778 1.00 98.69 251 LEU A CA 1
ATOM 1895 C C . LEU A 1 251 ? -11.575 -2.309 7.294 1.00 98.69 251 LEU A C 1
ATOM 1897 O O . LEU A 1 251 ? -12.504 -1.722 7.853 1.00 98.69 251 LEU A O 1
ATOM 1901 N N . ALA A 1 252 ? -11.741 -3.175 6.302 1.00 98.56 252 ALA A N 1
ATOM 1902 C CA . ALA A 1 252 ? -13.032 -3.606 5.791 1.00 98.56 252 ALA A CA 1
ATOM 1903 C C . ALA A 1 252 ? -13.200 -5.118 5.985 1.00 98.56 252 ALA A C 1
ATOM 1905 O O . ALA A 1 252 ? -12.210 -5.853 6.088 1.00 98.56 252 ALA A O 1
ATOM 1906 N N . ARG A 1 253 ? -14.446 -5.592 6.067 1.00 98.19 253 ARG A N 1
ATOM 1907 C CA . ARG A 1 253 ? -14.711 -7.033 6.059 1.00 98.19 253 ARG A CA 1
ATOM 1908 C C . ARG A 1 253 ? -14.387 -7.630 4.700 1.00 98.19 253 ARG A C 1
ATOM 1910 O O . ARG A 1 253 ? -14.885 -7.154 3.689 1.00 98.19 253 ARG A O 1
ATOM 1917 N N . VAL A 1 254 ? -13.651 -8.732 4.725 1.00 97.50 254 VAL A N 1
ATOM 1918 C CA . VAL A 1 254 ? -13.542 -9.657 3.600 1.00 97.50 254 VAL A CA 1
ATOM 1919 C C . VAL A 1 254 ? -14.579 -10.753 3.830 1.00 97.50 254 VAL A C 1
ATOM 1921 O O . VAL A 1 254 ? -14.663 -11.305 4.933 1.00 97.50 254 VAL A O 1
ATOM 1924 N N . GLU A 1 255 ? -15.406 -11.023 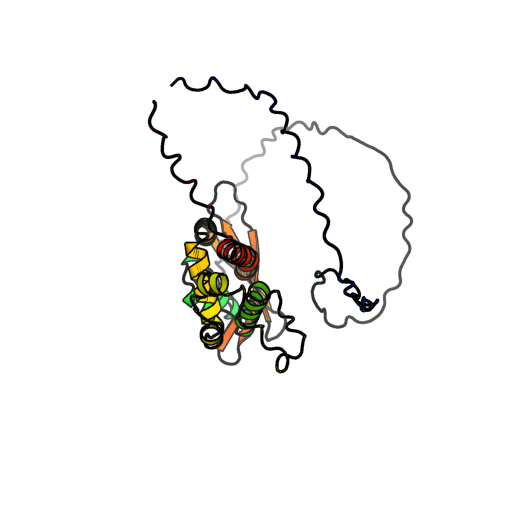2.822 1.00 93.56 255 GLU A N 1
ATOM 1925 C CA . GLU A 1 255 ? -16.445 -12.054 2.891 1.00 93.56 255 GLU A CA 1
ATOM 1926 C C . GLU A 1 255 ? -15.827 -13.396 3.316 1.00 93.56 255 GLU A C 1
ATOM 1928 O O . GLU A 1 255 ? -14.817 -13.817 2.764 1.00 93.56 255 GLU A O 1
ATOM 1933 N N . ASP A 1 256 ? -16.385 -14.016 4.361 1.00 90.88 256 ASP A N 1
ATOM 1934 C CA . ASP A 1 256 ? -15.944 -15.281 4.978 1.00 90.88 256 ASP A CA 1
ATOM 1935 C C . ASP A 1 256 ? -14.496 -15.363 5.528 1.00 90.88 256 ASP A C 1
ATOM 1937 O O . ASP A 1 256 ? -14.190 -16.286 6.286 1.00 90.88 256 ASP A O 1
ATOM 1941 N N . GLU A 1 257 ? -13.624 -14.390 5.249 1.00 89.44 257 GLU A N 1
ATOM 1942 C CA . GLU A 1 257 ? -12.208 -14.386 5.666 1.00 89.44 257 GLU A CA 1
ATOM 1943 C C . GLU A 1 257 ? -11.914 -13.457 6.857 1.00 89.44 257 GLU A C 1
ATOM 1945 O O . GLU A 1 257 ? -10.870 -13.566 7.504 1.00 89.44 257 GLU A O 1
ATOM 1950 N N . GLY A 1 258 ? -12.851 -12.573 7.213 1.00 96.56 258 GLY A N 1
ATOM 1951 C CA . GLY A 1 258 ? -12.749 -11.723 8.398 1.00 96.56 258 GLY A CA 1
ATOM 1952 C C . GLY A 1 258 ? -12.490 -10.262 8.054 1.00 96.56 258 GLY A C 1
ATOM 1953 O O . GL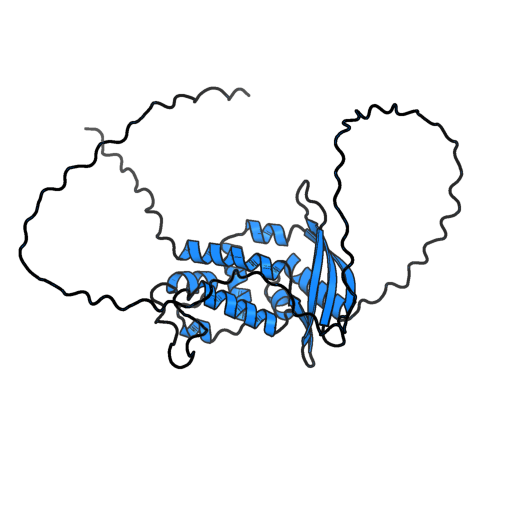Y A 1 258 ? -13.337 -9.624 7.442 1.00 96.56 258 GLY A O 1
ATOM 1954 N N . TRP A 1 259 ? -11.378 -9.698 8.524 1.00 98.44 259 TRP A N 1
ATOM 1955 C CA . TRP A 1 259 ? -11.012 -8.295 8.291 1.00 98.44 259 TRP A CA 1
ATOM 1956 C C . TRP A 1 259 ? -9.746 -8.215 7.446 1.00 98.44 259 TRP A C 1
ATOM 1958 O O . TRP A 1 259 ? -8.800 -8.952 7.714 1.00 98.44 259 TRP A O 1
ATOM 1968 N N . GLY A 1 260 ? -9.712 -7.273 6.505 1.00 98.50 260 GLY A N 1
ATOM 1969 C CA . GLY A 1 260 ? -8.530 -6.907 5.726 1.00 98.50 260 GLY A CA 1
ATOM 1970 C C . GLY A 1 260 ? -8.265 -5.405 5.814 1.00 98.50 260 GLY A C 1
ATOM 1971 O O . GLY A 1 260 ? -9.195 -4.603 5.927 1.00 98.50 260 GLY A O 1
ATOM 1972 N N . VAL A 1 261 ? -6.994 -5.012 5.786 1.00 98.62 261 VAL A N 1
ATOM 1973 C CA . VAL A 1 261 ? -6.584 -3.603 5.770 1.00 98.62 261 VAL A CA 1
ATOM 1974 C C . VAL A 1 261 ? -6.885 -3.009 4.398 1.00 98.62 261 VAL A C 1
ATOM 1976 O O . VAL A 1 261 ? -6.336 -3.445 3.389 1.00 98.62 261 VAL A O 1
ATOM 1979 N N . LEU A 1 262 ? -7.773 -2.020 4.370 1.00 98.56 262 LEU A N 1
ATOM 1980 C CA . LEU A 1 262 ? -8.172 -1.301 3.165 1.00 98.56 262 LEU A CA 1
ATOM 1981 C C . LEU A 1 262 ? -7.251 -0.101 2.907 1.00 98.56 262 LEU A C 1
ATOM 1983 O O . LEU A 1 262 ? -6.810 0.115 1.783 1.00 98.56 262 LEU A O 1
ATOM 1987 N N . GLU A 1 263 ? -6.928 0.659 3.956 1.00 98.31 263 GLU A N 1
ATOM 1988 C CA . GLU A 1 263 ? -6.077 1.848 3.861 1.00 98.31 263 GLU A CA 1
ATOM 1989 C C . GLU A 1 263 ? -5.071 1.887 5.009 1.00 98.31 263 GLU A C 1
ATOM 1991 O O . GLU A 1 263 ? -5.384 1.556 6.159 1.00 98.31 263 GLU A O 1
ATOM 1996 N N . SER A 1 264 ? -3.855 2.325 4.690 1.00 98.00 264 SER A N 1
ATOM 1997 C CA . SER A 1 264 ? -2.782 2.527 5.654 1.00 98.00 264 SER A CA 1
ATOM 1998 C C . SER A 1 264 ? -1.810 3.597 5.174 1.00 98.00 264 SER A C 1
ATOM 2000 O O . SER A 1 264 ? -1.592 3.777 3.971 1.00 98.00 264 SER A O 1
ATOM 2002 N N . ARG A 1 265 ? -1.152 4.259 6.128 1.00 96.69 265 ARG A N 1
ATOM 2003 C CA . ARG A 1 265 ? -0.058 5.191 5.841 1.00 96.69 265 ARG A CA 1
ATOM 2004 C C . ARG A 1 265 ? 1.069 4.518 5.053 1.00 96.69 265 ARG A C 1
ATOM 2006 O O . ARG A 1 265 ? 1.672 5.141 4.179 1.00 96.69 265 ARG A O 1
ATOM 2013 N N . GLU A 1 266 ? 1.372 3.255 5.348 1.00 95.50 266 GLU A N 1
ATOM 2014 C CA . GLU A 1 266 ? 2.409 2.496 4.646 1.00 95.50 266 GLU A CA 1
ATOM 2015 C C . GLU A 1 266 ? 2.085 2.388 3.154 1.00 95.50 266 GLU A C 1
ATOM 2017 O O . GLU A 1 266 ? 2.929 2.752 2.334 1.00 95.50 266 GLU A O 1
ATOM 2022 N N . LEU A 1 267 ? 0.856 1.991 2.796 1.00 96.69 267 LEU A N 1
ATOM 2023 C CA . LEU A 1 267 ? 0.415 1.897 1.400 1.00 96.69 267 LEU A CA 1
ATOM 2024 C C . LEU A 1 267 ? 0.476 3.248 0.680 1.00 96.69 267 LEU A C 1
ATOM 2026 O O . LEU A 1 267 ? 0.923 3.321 -0.466 1.00 96.69 267 LEU A O 1
ATOM 2030 N N . GLU A 1 268 ? 0.072 4.330 1.342 1.00 96.25 268 GLU A N 1
ATOM 2031 C CA . GLU A 1 268 ? 0.167 5.675 0.769 1.00 96.25 268 GLU A CA 1
ATOM 2032 C C . GLU A 1 268 ? 1.619 6.086 0.511 1.00 96.25 268 GLU A C 1
ATOM 2034 O O . GLU A 1 268 ? 1.944 6.611 -0.558 1.00 96.25 268 GLU A O 1
ATOM 2039 N N . SER A 1 269 ? 2.515 5.794 1.455 1.00 94.75 269 SER A N 1
ATOM 2040 C CA . SER A 1 269 ? 3.930 6.152 1.347 1.00 94.75 269 SER A CA 1
ATOM 2041 C C . SER A 1 269 ? 4.682 5.377 0.255 1.00 94.75 269 SER A C 1
ATOM 2043 O O . SER A 1 269 ? 5.697 5.865 -0.248 1.00 94.75 269 SER A O 1
ATOM 2045 N N . LEU A 1 270 ? 4.155 4.232 -0.204 1.00 95.69 270 LEU A N 1
ATOM 2046 C CA . LEU A 1 270 ? 4.704 3.502 -1.354 1.00 95.69 270 LEU A CA 1
ATOM 2047 C C . LEU A 1 270 ? 4.588 4.286 -2.659 1.00 95.69 270 LEU A C 1
ATOM 2049 O O . LEU A 1 270 ? 5.459 4.179 -3.52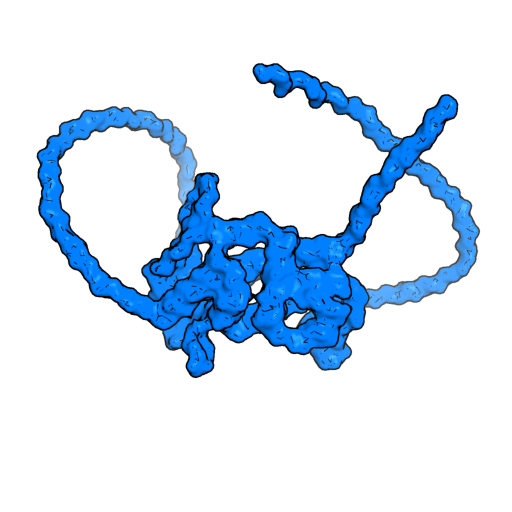2 1.00 95.69 270 LEU A O 1
ATOM 2053 N N . ARG A 1 271 ? 3.538 5.095 -2.822 1.00 95.75 271 ARG A N 1
ATOM 2054 C CA . ARG A 1 271 ? 3.244 5.794 -4.079 1.00 95.75 271 ARG A CA 1
ATOM 2055 C C . ARG A 1 271 ? 4.412 6.661 -4.575 1.00 95.75 271 ARG A C 1
ATOM 2057 O O . ARG A 1 271 ? 4.885 6.418 -5.693 1.00 95.75 271 ARG A O 1
ATOM 2064 N N . PRO A 1 272 ? 4.924 7.638 -3.797 1.00 95.62 272 PRO A N 1
ATOM 2065 C CA . PRO A 1 272 ? 6.065 8.444 -4.228 1.00 95.62 272 PRO A CA 1
ATOM 2066 C C . PRO A 1 272 ? 7.341 7.613 -4.424 1.00 95.62 272 PRO A C 1
ATOM 2068 O O . PRO A 1 272 ? 8.140 7.925 -5.307 1.00 95.62 272 PRO A O 1
ATOM 2071 N N . ALA A 1 273 ? 7.526 6.541 -3.652 1.00 95.50 273 ALA A N 1
ATOM 2072 C CA . ALA A 1 273 ? 8.705 5.692 -3.755 1.00 95.50 273 ALA A CA 1
ATOM 2073 C C . ALA A 1 273 ? 8.719 4.866 -5.051 1.00 95.50 273 ALA A C 1
ATOM 2075 O O . ALA A 1 273 ? 9.737 4.801 -5.740 1.00 95.50 273 ALA A O 1
ATOM 2076 N N . ILE A 1 274 ? 7.568 4.317 -5.446 1.00 96.44 274 ILE A N 1
ATOM 2077 C CA . ILE A 1 274 ? 7.383 3.618 -6.726 1.00 96.44 274 ILE A CA 1
ATOM 2078 C C . ILE A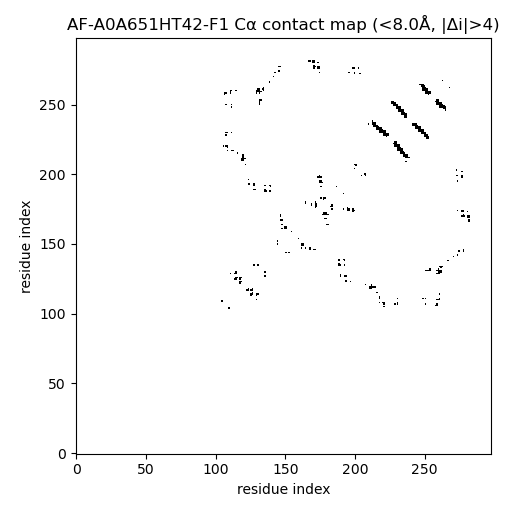 1 274 ? 7.674 4.559 -7.895 1.00 96.44 274 ILE A C 1
ATOM 2080 O O . ILE A 1 274 ? 8.388 4.193 -8.826 1.00 96.44 274 ILE A O 1
ATOM 2084 N N . LEU A 1 275 ? 7.187 5.802 -7.829 1.00 94.81 275 LEU A N 1
ATOM 2085 C CA . LEU A 1 275 ? 7.498 6.808 -8.846 1.00 94.81 275 LEU A CA 1
ATOM 2086 C C . LEU A 1 275 ? 9.002 7.079 -8.952 1.00 94.81 275 LEU A C 1
ATOM 2088 O O . LEU A 1 275 ? 9.502 7.285 -10.058 1.00 94.81 275 LEU A O 1
ATOM 2092 N N . ALA A 1 276 ? 9.724 7.083 -7.831 1.00 94.44 276 ALA A N 1
ATOM 2093 C CA . ALA A 1 276 ? 11.171 7.256 -7.833 1.00 94.44 276 ALA A CA 1
ATOM 2094 C C . ALA A 1 276 ? 11.895 6.076 -8.504 1.00 94.44 276 ALA A C 1
ATOM 2096 O O . ALA A 1 276 ? 12.813 6.313 -9.291 1.00 94.44 276 ALA A O 1
ATOM 2097 N N . VAL A 1 277 ? 11.457 4.835 -8.254 1.00 94.75 277 VAL A N 1
ATOM 2098 C CA . VAL A 1 277 ? 11.976 3.627 -8.928 1.00 94.75 277 VAL A CA 1
ATOM 2099 C C . VAL A 1 277 ? 11.751 3.709 -10.435 1.00 94.75 277 VAL A C 1
ATOM 2101 O O . VAL A 1 277 ? 12.701 3.591 -11.206 1.00 94.75 277 VAL A O 1
ATOM 2104 N N . ILE A 1 278 ? 10.521 4.006 -10.861 1.00 93.88 278 ILE A N 1
ATOM 2105 C CA . ILE A 1 278 ? 10.162 4.119 -12.282 1.00 93.88 278 ILE A CA 1
ATOM 2106 C C . ILE A 1 278 ? 11.014 5.185 -12.974 1.00 93.88 278 ILE A C 1
ATOM 2108 O O . ILE A 1 278 ? 11.654 4.902 -13.981 1.00 93.88 278 ILE A O 1
ATOM 2112 N N . ARG A 1 279 ? 11.107 6.394 -12.404 1.00 92.38 279 ARG A N 1
ATOM 2113 C CA . ARG A 1 279 ? 11.920 7.479 -12.986 1.00 92.38 279 ARG A CA 1
ATOM 2114 C C . ARG A 1 279 ? 13.393 7.105 -13.115 1.00 92.38 279 ARG A C 1
ATOM 2116 O O . ARG A 1 279 ? 14.048 7.520 -14.069 1.00 92.38 279 ARG A O 1
ATOM 2123 N N . ARG A 1 280 ? 13.929 6.352 -12.151 1.00 93.31 280 ARG A N 1
ATOM 2124 C CA . ARG A 1 280 ? 15.316 5.883 -12.191 1.00 93.31 280 ARG A CA 1
ATOM 2125 C C . ARG A 1 280 ? 15.510 4.855 -13.302 1.00 93.31 280 ARG A C 1
ATOM 2127 O O . ARG A 1 280 ? 16.489 4.963 -14.027 1.00 93.31 280 ARG A O 1
ATOM 2134 N N . ALA A 1 281 ? 14.579 3.914 -13.451 1.00 92.69 281 ALA A N 1
ATOM 2135 C CA . ALA A 1 281 ? 14.620 2.899 -14.502 1.00 92.69 281 ALA A CA 1
ATOM 2136 C C . ALA A 1 281 ? 14.454 3.494 -15.914 1.00 92.69 281 ALA A C 1
ATOM 2138 O O . ALA A 1 281 ? 15.051 2.997 -16.863 1.00 92.69 281 ALA A O 1
ATOM 2139 N N . GLU A 1 282 ? 13.680 4.574 -16.049 1.00 89.44 282 GLU A N 1
ATOM 2140 C CA . GLU A 1 282 ? 13.510 5.327 -17.301 1.00 89.44 282 GLU A CA 1
ATOM 2141 C C . GLU A 1 282 ? 14.702 6.247 -17.626 1.00 89.44 282 GLU A C 1
ATOM 2143 O O . GLU A 1 282 ? 14.850 6.692 -18.766 1.00 89.44 282 GLU A O 1
ATOM 2148 N N . SER A 1 283 ? 15.548 6.576 -16.643 1.00 90.25 283 SER A N 1
ATOM 2149 C CA . SER A 1 283 ? 16.672 7.486 -16.866 1.00 90.25 283 SER A CA 1
ATOM 2150 C C . SER A 1 283 ? 17.770 6.797 -17.684 1.00 90.25 283 SER A C 1
ATOM 2152 O O . SER A 1 283 ? 18.176 5.685 -17.338 1.00 90.25 283 SER A O 1
ATOM 2154 N N . PRO A 1 284 ? 18.304 7.440 -18.742 1.00 85.62 284 PRO A N 1
ATOM 2155 C CA . PRO A 1 284 ? 19.422 6.879 -19.484 1.00 85.62 284 PRO A CA 1
ATOM 2156 C C . PRO A 1 284 ? 20.616 6.681 -18.540 1.00 85.62 284 PRO A C 1
ATOM 2158 O O . PRO A 1 284 ? 20.823 7.508 -17.641 1.00 85.62 284 PRO A O 1
ATOM 2161 N N . PRO A 1 285 ? 21.413 5.613 -18.723 1.00 82.94 285 PRO A N 1
ATOM 2162 C CA . PRO A 1 285 ? 22.620 5.431 -17.935 1.00 82.94 285 PRO A CA 1
ATOM 2163 C C . PRO A 1 285 ? 23.469 6.690 -18.087 1.00 82.94 285 PRO A C 1
ATOM 2165 O O . PRO A 1 285 ? 23.765 7.112 -19.208 1.00 82.94 285 PRO A O 1
ATOM 2168 N N . ILE A 1 286 ? 23.825 7.315 -16.960 1.00 85.19 286 ILE A N 1
ATOM 2169 C CA . ILE A 1 286 ? 24.781 8.423 -16.971 1.00 85.19 286 ILE A CA 1
ATOM 2170 C C . ILE A 1 286 ? 26.014 7.858 -17.671 1.00 85.19 286 ILE A C 1
ATOM 2172 O O . ILE A 1 286 ? 26.516 6.834 -17.192 1.00 85.19 286 ILE A O 1
ATOM 2176 N N . PRO A 1 287 ? 26.467 8.438 -18.803 1.00 83.56 287 PRO A N 1
ATOM 2177 C CA . PRO A 1 287 ? 27.663 7.955 -19.466 1.00 83.56 287 PRO A CA 1
ATOM 2178 C C . PRO A 1 287 ? 28.740 7.971 -18.398 1.00 83.56 287 PRO A C 1
ATOM 2180 O O . PRO A 1 287 ? 29.068 9.041 -17.882 1.00 83.56 287 PRO A O 1
ATOM 2183 N N . SER A 1 288 ? 29.187 6.779 -17.985 1.00 81.00 288 SER A N 1
ATOM 2184 C CA . SER A 1 288 ? 30.253 6.625 -17.005 1.00 81.00 288 SER A CA 1
ATOM 2185 C C . SER A 1 288 ? 31.348 7.517 -17.527 1.00 81.00 288 SER A C 1
ATOM 2187 O O . SER A 1 288 ? 31.793 7.246 -18.643 1.00 81.00 288 SER A O 1
ATOM 2189 N N . SER A 1 289 ? 31.636 8.620 -16.824 1.00 76.00 289 SER A N 1
ATOM 2190 C CA . SER A 1 289 ? 32.571 9.646 -17.269 1.00 76.00 289 SER A CA 1
ATOM 2191 C C . SER A 1 289 ? 33.798 8.893 -17.710 1.00 76.00 289 SER A C 1
ATOM 2193 O O . SER A 1 289 ? 34.500 8.337 -16.858 1.00 76.00 289 SER A O 1
ATOM 2195 N N . GLY A 1 290 ? 33.915 8.729 -19.032 1.00 63.81 290 GLY A N 1
ATOM 2196 C CA . GLY A 1 290 ? 34.902 7.847 -19.609 1.00 63.81 290 GLY A CA 1
ATOM 2197 C C . GLY A 1 290 ? 36.190 8.291 -18.978 1.00 63.81 290 GLY A C 1
ATOM 2198 O O . GLY A 1 290 ? 36.396 9.506 -18.873 1.00 63.81 290 GLY A O 1
ATOM 2199 N N . SER A 1 291 ? 36.946 7.314 -18.462 1.00 58.09 291 SER A N 1
ATOM 2200 C CA . SER A 1 291 ? 38.372 7.451 -18.203 1.00 58.09 291 SER A CA 1
ATOM 2201 C C . SER A 1 291 ? 38.845 8.593 -19.081 1.00 58.09 291 SER A C 1
ATOM 2203 O O . SER A 1 291 ? 38.777 8.474 -20.309 1.00 58.09 291 SER A O 1
ATOM 2205 N N . LEU A 1 292 ? 39.146 9.750 -18.479 1.00 64.75 292 LEU A N 1
ATOM 2206 C CA . LEU A 1 292 ? 39.956 10.751 -19.148 1.00 64.75 292 LEU A CA 1
ATOM 2207 C C . LEU A 1 292 ? 41.279 10.018 -19.301 1.00 64.75 292 LEU A C 1
ATOM 2209 O O . LEU A 1 292 ? 42.158 10.138 -18.447 1.00 64.75 292 LEU A O 1
ATOM 2213 N N . ASP A 1 293 ? 41.315 9.139 -20.308 1.00 63.38 293 ASP A N 1
ATOM 2214 C CA . ASP A 1 293 ? 42.455 8.380 -20.741 1.00 63.38 293 ASP A CA 1
ATOM 2215 C C . ASP A 1 293 ? 43.454 9.471 -20.962 1.00 63.38 293 ASP A C 1
ATOM 2217 O O . ASP A 1 293 ? 43.300 10.345 -21.820 1.00 63.38 293 ASP A O 1
ATOM 2221 N N . SER A 1 294 ? 44.356 9.509 -19.996 1.00 63.41 294 SER A N 1
ATOM 2222 C CA . SER A 1 294 ? 45.367 10.515 -19.878 1.00 63.41 294 SER A CA 1
ATOM 2223 C C . SER A 1 294 ? 46.135 10.384 -21.172 1.00 63.41 294 SER A C 1
ATOM 2225 O O . SER A 1 294 ? 46.875 9.417 -21.353 1.00 63.41 294 SER A O 1
ATOM 2227 N N . ALA A 1 295 ? 45.861 11.292 -22.111 1.00 67.12 295 ALA A N 1
ATOM 2228 C CA . ALA A 1 295 ? 46.641 11.401 -23.321 1.00 67.12 295 ALA A CA 1
ATOM 2229 C C . ALA A 1 295 ? 48.098 11.451 -22.842 1.00 67.12 295 ALA A C 1
ATOM 2231 O O . ALA A 1 295 ? 48.406 12.269 -21.964 1.00 67.12 295 ALA A O 1
ATOM 2232 N N . PRO A 1 296 ? 48.953 10.511 -23.277 1.00 68.44 296 PRO A N 1
ATOM 2233 C CA . PRO A 1 296 ? 50.313 10.453 -22.781 1.00 68.44 296 PRO A CA 1
ATOM 2234 C C . PRO A 1 296 ? 50.982 11.807 -23.050 1.00 68.44 296 PRO A C 1
ATOM 2236 O O . PRO A 1 296 ? 50.763 12.375 -24.123 1.00 68.44 296 PRO A O 1
ATOM 2239 N N . PRO A 1 297 ? 51.736 12.358 -22.083 1.00 76.69 297 PRO A N 1
ATOM 2240 C CA . PRO A 1 297 ? 52.456 13.601 -22.308 1.00 76.69 297 PRO A CA 1
ATOM 2241 C C . PRO A 1 297 ? 53.463 13.399 -23.451 1.00 76.69 297 PRO A C 1
ATOM 2243 O O . PRO A 1 297 ? 54.196 12.406 -23.443 1.00 76.69 297 PRO A O 1
ATOM 2246 N N . GLU A 1 298 ? 53.452 14.317 -24.423 1.00 78.00 298 GLU A N 1
ATOM 2247 C CA . GLU A 1 298 ? 54.468 14.420 -25.487 1.00 78.00 298 GLU A CA 1
ATOM 2248 C C . GLU A 1 298 ? 55.838 14.847 -24.942 1.00 78.00 298 GLU A C 1
ATOM 2250 O O . GLU A 1 298 ? 55.883 15.671 -23.994 1.00 78.00 298 GLU A O 1
#

pLDDT: mean 74.88, std 23.97, range [31.97, 98.69]

Foldseek 3Di:
DDDDDDDDDDDDDDDDDDDDDDDDDDDDDDDDDDDDDDDPDDDDDDPDDDDDDDDDDDDDDDDDDDDDDDDDDDDDDDDDDDDDDDDDDDDDPPPPPPPPPPPPADLQLVLVVQLLVCLLVVVLLSVLVQADLLLLVVLVVLLCCLLLVVDDPPPDCVVCPRPFSPQSQLLCCLQQVDNGPVSVVPDRSSSSSSSNSVSLCVVPVVVSVQSNQKDKAFPHWDDPPDFKIKTKMWIGGNDPPDDIDIFIFIWGQDPPPGIHTNDDPVSVVSSVSSSVSSVVSSDDPPPPPPPPVPPPDD

Sequence (298 aa):
MQWLDKVQDSGHCSPPAPPGILEGGATGDEVQLQAHPFPKGSPFMPWSTPFRHPPRTAGIAAVPVKLAGLVAAVVPWTAKIALVLVGFAFPPPVHGEASSPASRGTPAQETARAYLDAVERMDWRGMADHLHPDALADFRRYVEIVLFRQWDPWDDPVASPPPEAAGAGPALEALTGAASLETYRELDDASVLRRALAALARDSPGMMNAWVERTTQVLGAVPEGADLTHVVYRLEWHLSGATSDVEILTLARVEDEGWGVLESRELESLRPAILAVIRRAESPPIPSSGSLDSAPPE

Nearest PDB structures (foldseek):
  4fcz-assembly2_B  TM=4.269E-01  e=4.764E-02  Pseudomonas putida KT2440
  3nqz-assembly1_A  TM=6.125E-01  e=1.094E+00  Pseudoalteromonas sp. SM9913
  3nqy-assembly1_A  TM=5.392E-01  e=2.461E+00  Pseudoalteromonas sp. SM9913
  3cfv-assembly2_A  TM=2.620E-01  e=2.597E+00  unclassified